Protein AF-A0A914X823-F1 (afdb_monomer_lite)

pLDDT: mean 70.5, std 11.14, range [30.42, 86.62]

Sequence (199 aa):
MTASCRLGFPALIAANRFYKVSAMPGQSTTLLQKLFAERAIIPLVIAWYCVAYLMQSPLIFTDSFGEDQAGFCGARKFTSVLLLASYEVSVIVVFAGGMALTGVYYFRLAKWLRQNQSISNQESVSYTRSLMIVMKVETLLPLIAEMPTAILTAGQMVLPVLPMWLTRVLVGPYWFASCVNPWLTIFMSSGGVEGEINY

Radius of gyration: 20.01 Å; chains: 1; bounding box: 46×26×59 Å

Foldseek 3Di:
DPLLLCLQVLLLVLLLVLLVVVPPPPDDRDPSSCCSPPPSVVVVVVSSVVSCCQQCVLVVQQPDWDQDPLRDIDRLDRPDPVSLVSNLVSSCCSNVVSLVSSVVSLVSSLVVLVVCVVPDDPVSVVLSVLVNVLSCCSNVLSCVLCVLVSVVSVVCVVPVDDDSVSVCVSNVSNVVSVVCVVVSVVVSVVVCNPVPVPD

Secondary structure (DSSP, 8-state):
--SGGGSHHHHHHHHHHHHHHHT-TTS---HHHHHHHH-THHHHHHHHHHHHHHHHTTTTTEEEEEE-TTS-EEEEEESSHHHHHHHHHHHHHHHHHHHHHHHHHHHHHHHHHHHHGGG--HHHHHHHHHHHHHHHHHHHHHHHHHHHHHHHHHHHHH-S---HHHHHHHHHHHHHHHHHHHHHHHHHHHTTTSTT---

Organism: NCBI:txid2011161

Structure (mmCIF, N/CA/C/O backbone):
data_AF-A0A914X823-F1
#
_entry.id   AF-A0A914X823-F1
#
loop_
_atom_site.group_PDB
_atom_site.id
_atom_site.type_symbol
_atom_site.label_atom_id
_atom_site.label_alt_id
_atom_site.label_comp_id
_atom_site.label_asym_id
_atom_site.label_entity_id
_atom_site.label_seq_id
_atom_site.pdbx_PDB_ins_code
_atom_site.Cartn_x
_atom_site.Cartn_y
_atom_site.Cartn_z
_atom_site.occupancy
_atom_site.B_iso_or_equiv
_atom_site.auth_seq_id
_atom_site.auth_comp_id
_atom_site.auth_asym_id
_atom_site.auth_atom_id
_atom_site.pdbx_PDB_model_num
ATOM 1 N N . MET A 1 1 ? 3.337 6.211 -13.058 1.00 36.16 1 MET A N 1
ATOM 2 C CA . MET A 1 1 ? 3.834 7.111 -11.987 1.00 36.16 1 MET A CA 1
ATOM 3 C C . MET A 1 1 ? 2.936 7.196 -10.741 1.00 36.16 1 MET A C 1
ATOM 5 O O . MET A 1 1 ? 3.433 7.650 -9.724 1.00 36.16 1 MET A O 1
ATOM 9 N N . THR A 1 2 ? 1.659 6.774 -10.750 1.00 42.06 2 THR A N 1
ATOM 10 C CA . THR A 1 2 ? 0.740 6.974 -9.599 1.00 42.06 2 THR A CA 1
ATOM 11 C C . THR A 1 2 ? 0.624 5.801 -8.613 1.00 42.06 2 THR A C 1
ATOM 13 O O . THR A 1 2 ? 0.062 6.001 -7.536 1.00 42.06 2 THR A O 1
ATOM 16 N N . ALA A 1 3 ? 1.146 4.613 -8.947 1.00 43.91 3 ALA A N 1
ATOM 17 C CA . ALA A 1 3 ? 0.906 3.382 -8.181 1.00 43.91 3 ALA A CA 1
ATOM 18 C C . ALA A 1 3 ? 1.558 3.370 -6.796 1.00 43.91 3 ALA A C 1
ATOM 20 O O . ALA A 1 3 ? 0.947 3.014 -5.794 1.00 43.91 3 ALA A O 1
ATOM 21 N N . SER A 1 4 ? 2.779 3.880 -6.695 1.00 48.69 4 SER A N 1
ATOM 22 C CA . SER A 1 4 ? 3.581 3.705 -5.492 1.00 48.69 4 SER A CA 1
ATOM 23 C C . SER A 1 4 ? 3.226 4.640 -4.330 1.00 48.69 4 SER A C 1
ATOM 25 O O . SER A 1 4 ? 3.451 4.285 -3.174 1.00 48.69 4 SER A O 1
ATOM 27 N N . CYS A 1 5 ? 2.591 5.789 -4.587 1.00 48.84 5 CYS A N 1
ATOM 28 C CA . CYS A 1 5 ? 2.154 6.700 -3.521 1.00 48.84 5 CYS A CA 1
ATOM 29 C C . CYS A 1 5 ? 0.986 6.146 -2.695 1.00 48.84 5 CYS A C 1
ATOM 31 O O . CYS A 1 5 ? 0.737 6.622 -1.592 1.00 48.84 5 CYS A O 1
ATOM 33 N N . ARG A 1 6 ? 0.260 5.147 -3.208 1.00 55.41 6 ARG A N 1
ATOM 34 C CA . ARG A 1 6 ? -0.979 4.634 -2.606 1.00 55.41 6 ARG A CA 1
ATOM 35 C C . ARG A 1 6 ? -0.756 3.537 -1.575 1.00 55.41 6 ARG A C 1
ATOM 37 O O . ARG A 1 6 ? -1.660 3.238 -0.807 1.00 55.41 6 ARG A O 1
ATOM 44 N N . LEU A 1 7 ? 0.455 2.999 -1.505 1.00 54.88 7 LEU A N 1
ATOM 45 C CA . LEU A 1 7 ? 0.799 1.821 -0.707 1.00 54.88 7 LEU A CA 1
ATOM 46 C C . LEU A 1 7 ? 1.117 2.147 0.761 1.00 54.88 7 LEU A C 1
ATOM 48 O O . LEU A 1 7 ? 0.948 1.300 1.635 1.00 54.88 7 LEU A O 1
ATOM 52 N N . GLY A 1 8 ? 1.502 3.393 1.059 1.00 57.38 8 GLY A N 1
ATOM 53 C CA . GLY A 1 8 ? 1.675 3.868 2.438 1.00 57.38 8 GLY A CA 1
ATOM 54 C C . GLY A 1 8 ? 0.354 4.169 3.161 1.00 57.38 8 GLY A C 1
ATOM 55 O O . GLY A 1 8 ? 0.296 4.130 4.391 1.00 57.38 8 GLY A O 1
ATOM 56 N N . PHE A 1 9 ? -0.724 4.439 2.417 1.00 68.81 9 PHE A N 1
ATOM 57 C CA . PHE A 1 9 ? -2.016 4.834 2.986 1.00 68.81 9 PHE A CA 1
ATOM 58 C C . PHE A 1 9 ? -2.732 3.700 3.744 1.00 68.81 9 PHE A C 1
ATOM 60 O O . PHE A 1 9 ? -3.173 3.963 4.864 1.00 68.81 9 PHE A O 1
ATOM 67 N N . PRO A 1 10 ? -2.811 2.450 3.239 1.00 73.81 10 PRO A N 1
ATOM 68 C CA . PRO A 1 10 ? -3.413 1.337 3.976 1.00 73.81 10 PRO A CA 1
ATOM 69 C C . PRO A 1 10 ? -2.757 1.097 5.339 1.00 73.81 10 PRO A C 1
ATOM 71 O O . PRO A 1 10 ? -3.458 0.925 6.334 1.00 73.81 10 PRO A O 1
ATOM 74 N N . ALA A 1 11 ? -1.423 1.176 5.413 1.00 76.25 11 ALA A N 1
ATOM 75 C CA . ALA A 1 11 ? -0.684 0.978 6.659 1.00 76.25 11 ALA A CA 1
ATOM 76 C C . ALA A 1 11 ? -1.021 2.053 7.701 1.00 76.25 11 ALA A C 1
ATOM 78 O O . ALA A 1 11 ? -1.199 1.745 8.880 1.00 76.25 11 ALA A O 1
ATOM 79 N N . LEU A 1 12 ? -1.157 3.309 7.268 1.00 75.56 12 LEU A N 1
ATOM 80 C CA . LEU A 1 12 ? -1.549 4.421 8.132 1.00 75.56 12 LEU A CA 1
ATOM 81 C C . LEU A 1 12 ? -3.012 4.350 8.564 1.00 75.56 12 LEU A C 1
ATOM 83 O O . LEU A 1 12 ? -3.310 4.615 9.727 1.00 75.56 12 LEU A O 1
ATOM 87 N N . ILE A 1 13 ? -3.920 3.969 7.663 1.00 76.50 13 ILE A N 1
ATOM 88 C CA . ILE A 1 13 ? -5.334 3.747 7.989 1.00 76.50 13 ILE A CA 1
ATOM 89 C C . ILE A 1 13 ? -5.448 2.620 9.022 1.00 76.50 13 ILE A C 1
ATOM 91 O O . ILE A 1 13 ? -6.145 2.770 10.027 1.00 76.50 13 ILE A O 1
ATOM 95 N N . ALA A 1 14 ? -4.712 1.524 8.826 1.00 77.50 14 ALA A N 1
ATOM 96 C CA . ALA A 1 14 ? -4.659 0.406 9.758 1.00 77.50 14 ALA A CA 1
ATOM 97 C C . ALA A 1 14 ? -4.096 0.806 11.125 1.00 77.50 14 ALA A C 1
ATOM 99 O O . ALA A 1 14 ? -4.681 0.454 12.152 1.00 77.50 14 ALA A O 1
ATOM 100 N N . ALA A 1 15 ? -3.009 1.582 11.145 1.00 78.88 15 ALA A N 1
ATOM 101 C CA . ALA A 1 15 ? -2.435 2.120 12.372 1.00 78.88 15 ALA A CA 1
ATOM 102 C C . ALA A 1 15 ? -3.428 3.036 13.102 1.00 78.88 15 ALA A C 1
ATOM 104 O O . ALA A 1 15 ? -3.668 2.853 14.292 1.00 78.88 15 ALA A O 1
ATOM 105 N N . ASN A 1 16 ? -4.061 3.971 12.388 1.00 79.75 16 ASN A N 1
ATOM 106 C CA . ASN A 1 16 ? -5.049 4.892 12.946 1.00 79.75 16 ASN A CA 1
ATOM 107 C C . ASN A 1 16 ? -6.231 4.140 13.579 1.00 79.75 16 ASN A C 1
ATOM 109 O O . ASN A 1 16 ? -6.595 4.402 14.723 1.00 79.75 16 ASN A O 1
ATOM 113 N N . ARG A 1 17 ? -6.788 3.145 12.876 1.00 76.69 17 ARG A N 1
ATOM 114 C CA . ARG A 1 17 ? -7.875 2.302 13.402 1.00 76.69 17 ARG A CA 1
ATOM 115 C C . ARG A 1 17 ? -7.449 1.519 14.635 1.00 76.69 17 ARG A C 1
ATOM 117 O O . ARG A 1 17 ? -8.180 1.504 15.621 1.00 76.69 17 ARG A O 1
ATOM 124 N N . PHE A 1 18 ? -6.265 0.907 14.606 1.00 80.00 18 PHE A N 1
ATOM 125 C CA . PHE A 1 18 ? -5.729 0.198 15.764 1.00 80.00 18 PHE A CA 1
ATOM 126 C C . PHE A 1 18 ? -5.589 1.128 16.973 1.00 80.00 18 PHE A C 1
ATOM 128 O O . PHE A 1 18 ? -6.078 0.803 18.053 1.00 80.00 18 PHE A O 1
ATOM 135 N N . TYR A 1 19 ? -4.975 2.298 16.791 1.00 78.25 19 TYR A N 1
ATOM 136 C CA . TYR A 1 19 ? -4.753 3.234 17.885 1.00 78.25 19 TYR A CA 1
ATOM 137 C C . TYR A 1 19 ? -6.055 3.813 18.439 1.00 78.25 19 TYR A C 1
ATOM 139 O O . TYR A 1 19 ? -6.193 3.833 19.657 1.00 78.25 19 TYR A O 1
ATOM 147 N N . LYS A 1 20 ? -7.033 4.162 17.591 1.00 73.94 20 LYS A N 1
ATOM 148 C CA . LYS A 1 20 ? -8.368 4.598 18.036 1.00 73.94 20 LYS A CA 1
ATOM 149 C C . LYS A 1 20 ? -9.086 3.532 18.863 1.00 73.94 20 LYS A C 1
ATOM 151 O O . LYS A 1 20 ? -9.571 3.831 19.945 1.00 73.94 20 LYS A O 1
ATOM 156 N N . VAL A 1 21 ? -9.108 2.285 18.390 1.00 73.19 21 VAL A N 1
ATOM 157 C CA . VAL A 1 21 ? -9.771 1.183 19.107 1.00 73.19 21 VAL A CA 1
ATOM 158 C C . VAL A 1 21 ? -9.034 0.841 20.407 1.00 73.19 21 VAL A C 1
ATOM 160 O O . VAL A 1 21 ? -9.660 0.609 21.432 1.00 73.19 21 VAL A O 1
ATOM 163 N N . SER A 1 22 ? -7.700 0.859 20.398 1.00 72.00 22 SER A N 1
ATOM 164 C CA . SER A 1 22 ? -6.892 0.560 21.588 1.00 72.00 22 SER A CA 1
ATOM 165 C C . SER A 1 22 ? -6.870 1.675 22.643 1.00 72.00 22 SER A C 1
ATOM 167 O O . SER A 1 22 ? -6.386 1.437 23.744 1.00 72.00 22 SER A O 1
ATOM 169 N N . ALA A 1 23 ? -7.350 2.879 22.316 1.00 65.94 23 ALA A N 1
ATOM 170 C CA . ALA A 1 23 ? -7.371 4.041 23.206 1.00 65.94 23 ALA A CA 1
ATOM 171 C C . ALA A 1 23 ? -8.718 4.229 23.935 1.00 65.94 23 ALA A C 1
ATOM 173 O O . ALA A 1 23 ? -8.983 5.316 24.444 1.00 65.94 23 ALA A O 1
ATOM 174 N N . MET A 1 24 ? -9.571 3.197 23.974 1.00 60.69 24 MET A N 1
ATOM 175 C CA . MET A 1 24 ? -10.862 3.240 24.671 1.00 60.69 24 MET A CA 1
ATOM 176 C C . MET A 1 24 ? -10.728 3.652 26.158 1.00 60.69 24 MET A C 1
ATOM 178 O O . MET A 1 24 ? -9.692 3.385 26.783 1.00 60.69 24 MET A O 1
ATOM 182 N N . PRO A 1 25 ? -11.763 4.298 26.736 1.00 50.34 25 PRO A N 1
ATOM 183 C CA . PRO A 1 25 ? -11.702 4.880 28.075 1.00 50.34 25 PRO A CA 1
ATOM 184 C C . PRO A 1 25 ? -11.321 3.847 29.146 1.00 50.34 25 PRO A C 1
ATOM 186 O O . PRO A 1 25 ? -11.889 2.759 29.198 1.00 50.34 25 PRO A O 1
ATOM 189 N N . GLY A 1 26 ? -10.370 4.197 30.019 1.00 55.59 26 GLY A N 1
ATOM 190 C CA . GLY A 1 26 ? -9.949 3.364 31.157 1.00 55.59 26 GLY A CA 1
ATOM 191 C C . GLY A 1 26 ? -8.553 2.738 31.048 1.00 55.59 26 GLY A C 1
ATOM 192 O O . GLY A 1 26 ? -8.081 2.160 32.025 1.00 55.59 26 GLY A O 1
ATOM 193 N N . GLN A 1 27 ? -7.856 2.880 29.914 1.00 59.72 27 GLN A N 1
ATOM 194 C CA . GLN A 1 27 ? -6.451 2.472 29.766 1.00 59.72 27 GLN A CA 1
ATOM 195 C C . GLN A 1 27 ? -5.510 3.680 29.679 1.00 59.72 27 GLN A C 1
ATOM 197 O O . GLN A 1 27 ? -5.862 4.734 29.148 1.00 59.72 27 GLN A O 1
ATOM 202 N N . SER A 1 28 ? -4.286 3.537 30.199 1.00 57.75 28 SER A N 1
ATOM 203 C CA . SER A 1 28 ? -3.253 4.564 30.072 1.00 57.75 28 SER A CA 1
ATOM 204 C C . SER A 1 28 ? -2.833 4.705 28.606 1.00 57.75 28 SER A C 1
ATOM 206 O O . SER A 1 28 ? -2.205 3.826 28.018 1.00 57.75 28 SER A O 1
ATOM 208 N N . THR A 1 29 ? -3.194 5.829 27.988 1.00 68.00 29 THR A N 1
ATOM 209 C CA . THR A 1 29 ? -2.862 6.090 26.585 1.00 68.00 29 THR A CA 1
ATOM 210 C C . THR A 1 29 ? -1.378 6.414 26.428 1.00 68.00 29 THR A C 1
ATOM 212 O O . THR A 1 29 ? -0.865 7.340 27.062 1.00 68.00 29 THR A O 1
ATOM 215 N N . THR A 1 30 ? -0.699 5.710 25.532 1.00 73.06 30 THR A N 1
ATOM 216 C CA . THR A 1 30 ? 0.665 6.029 25.094 1.00 73.06 30 THR A CA 1
ATOM 217 C C . THR A 1 30 ? 0.700 7.317 24.257 1.00 73.06 30 THR A C 1
ATOM 219 O O . THR A 1 30 ? -0.295 7.713 23.647 1.00 73.06 30 THR A O 1
ATOM 222 N N . LEU A 1 31 ? 1.865 7.971 24.174 1.00 66.75 31 LEU A N 1
ATOM 223 C CA . LEU A 1 31 ? 2.052 9.195 23.377 1.00 66.75 31 LEU A CA 1
ATOM 224 C C . LEU A 1 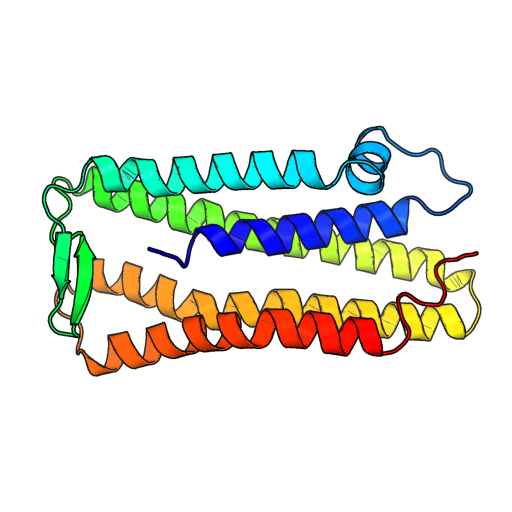31 ? 1.701 8.985 21.890 1.00 66.75 31 LEU A C 1
ATOM 226 O O . LEU A 1 31 ? 1.109 9.856 21.261 1.00 66.75 31 LEU A O 1
ATOM 230 N N . LEU A 1 32 ? 1.999 7.793 21.360 1.00 63.78 32 LEU A N 1
ATOM 231 C CA . LEU A 1 32 ? 1.623 7.354 20.013 1.00 63.78 32 LEU A CA 1
ATOM 232 C C . LEU A 1 32 ? 0.101 7.279 19.824 1.00 63.78 32 LEU A C 1
ATOM 234 O O . LEU A 1 32 ? -0.402 7.754 18.811 1.00 63.78 32 LEU A O 1
ATOM 238 N N . GLN A 1 33 ? -0.640 6.747 20.801 1.00 68.75 33 GLN A N 1
ATOM 239 C CA . GLN A 1 33 ? -2.106 6.701 20.743 1.00 68.75 33 GLN A CA 1
ATOM 240 C C . GLN A 1 33 ? -2.715 8.104 20.699 1.00 68.75 33 GLN A C 1
ATOM 242 O O . GLN A 1 33 ? -3.581 8.350 19.867 1.00 68.75 33 GLN A O 1
ATOM 247 N N . LYS A 1 34 ? -2.216 9.042 21.515 1.00 68.00 34 LYS A N 1
ATOM 248 C CA . LYS A 1 34 ? -2.664 10.446 21.472 1.00 68.00 34 LYS A CA 1
ATOM 249 C C . LYS A 1 34 ? -2.354 11.112 20.133 1.00 68.00 34 LYS A C 1
ATOM 251 O O . LYS A 1 34 ? -3.207 11.784 19.565 1.00 68.00 34 LYS A O 1
ATOM 256 N N . LEU A 1 35 ? -1.160 10.876 19.587 1.00 66.94 35 LEU A N 1
ATOM 257 C CA . LEU A 1 35 ? -0.752 11.407 18.283 1.00 66.94 35 LEU A CA 1
ATOM 258 C C . LEU A 1 35 ? -1.656 10.926 17.143 1.00 66.94 35 LEU A C 1
ATOM 260 O O . LEU A 1 35 ? -2.055 11.735 16.311 1.00 66.94 35 LEU A O 1
ATOM 264 N N . PHE A 1 36 ? -2.011 9.641 17.105 1.00 67.94 36 PHE A N 1
ATOM 265 C CA . PHE A 1 36 ? -2.921 9.116 16.083 1.00 67.94 36 PHE A CA 1
ATOM 266 C C . PHE A 1 36 ? -4.389 9.486 16.335 1.00 67.94 36 PHE A C 1
ATOM 268 O O . PHE A 1 36 ? -5.130 9.665 15.373 1.00 67.94 36 PHE A O 1
ATOM 275 N N . ALA A 1 37 ? -4.808 9.649 17.592 1.00 63.69 37 ALA A N 1
ATOM 276 C CA . ALA A 1 37 ? -6.170 10.059 17.928 1.00 63.69 37 ALA A CA 1
ATOM 277 C C . ALA A 1 37 ? -6.436 11.540 17.604 1.00 63.69 37 ALA A C 1
ATOM 279 O O . ALA A 1 37 ? -7.453 11.855 16.993 1.00 63.69 37 ALA A O 1
ATOM 280 N N . GLU A 1 38 ? -5.515 12.438 17.967 1.00 68.62 38 GLU A N 1
ATOM 281 C CA . GLU A 1 38 ? -5.713 13.893 17.865 1.00 68.62 38 GLU A CA 1
ATOM 282 C C . GLU A 1 38 ? -5.046 14.513 16.631 1.00 68.62 38 GLU A C 1
ATOM 284 O O . GLU A 1 38 ? -5.471 15.559 16.145 1.00 68.62 38 GLU A O 1
ATOM 289 N N . ARG A 1 39 ? -3.969 13.902 16.121 1.00 75.12 39 ARG A N 1
ATOM 290 C CA . ARG A 1 39 ? -3.098 14.499 15.095 1.00 75.12 39 ARG A CA 1
ATOM 291 C C . ARG A 1 39 ? -2.736 13.527 13.976 1.00 75.12 39 ARG A C 1
ATOM 293 O O . ARG A 1 39 ? -1.622 13.586 13.462 1.00 75.12 39 ARG A O 1
ATOM 300 N N . ALA A 1 40 ? -3.680 12.686 13.542 1.00 67.25 40 ALA A N 1
ATOM 301 C CA . ALA A 1 40 ? -3.488 11.716 12.452 1.00 67.25 40 ALA A CA 1
ATOM 302 C C . ALA A 1 40 ? -2.920 12.326 11.150 1.00 67.25 40 ALA A C 1
ATOM 304 O O . ALA A 1 40 ? -2.265 11.633 10.374 1.00 67.25 40 ALA A O 1
ATOM 305 N N . ILE A 1 41 ? -3.126 13.629 10.930 1.00 71.06 41 ILE A N 1
ATOM 306 C CA . ILE A 1 41 ? -2.605 14.379 9.779 1.00 71.06 41 ILE A CA 1
ATOM 307 C C . ILE A 1 41 ? -1.069 14.403 9.757 1.00 71.06 41 ILE A C 1
ATOM 309 O O . ILE A 1 41 ? -0.480 14.266 8.691 1.00 71.06 41 ILE A O 1
ATOM 313 N N . ILE A 1 42 ? -0.397 14.531 10.905 1.00 76.12 42 ILE A N 1
ATOM 314 C CA . ILE A 1 42 ? 1.071 14.646 10.964 1.00 76.12 42 ILE A CA 1
ATOM 315 C C . ILE A 1 42 ? 1.773 13.375 10.446 1.00 76.12 42 ILE A C 1
ATOM 317 O O . ILE A 1 42 ? 2.562 13.489 9.506 1.00 76.12 42 ILE A O 1
ATOM 321 N N . PRO A 1 43 ? 1.507 12.161 10.979 1.00 70.88 43 PRO A N 1
ATOM 322 C CA . PRO A 1 43 ? 2.121 10.943 10.456 1.00 70.88 43 PRO A CA 1
ATOM 323 C C . PRO A 1 43 ? 1.703 10.656 9.009 1.00 70.88 43 PRO A C 1
ATOM 325 O O . PRO A 1 43 ? 2.501 10.102 8.255 1.00 70.88 43 PRO A O 1
ATOM 328 N N . LEU A 1 44 ? 0.501 11.076 8.594 1.00 70.56 44 LEU A N 1
ATOM 329 C CA . LEU A 1 44 ? 0.052 10.966 7.206 1.00 70.56 44 LEU A CA 1
ATOM 330 C C . LEU A 1 44 ? 0.904 11.824 6.262 1.00 70.56 44 LEU A C 1
ATOM 332 O O . LEU A 1 44 ? 1.390 11.324 5.251 1.00 70.56 44 LEU A O 1
ATOM 336 N N . VAL A 1 45 ? 1.134 13.090 6.617 1.00 75.50 45 VAL A N 1
ATOM 337 C CA . VAL A 1 45 ? 1.977 14.012 5.846 1.00 75.50 45 VAL A CA 1
ATOM 338 C C . VAL A 1 45 ? 3.418 13.505 5.791 1.00 75.50 45 VAL A C 1
ATOM 340 O O . VAL A 1 45 ? 3.995 13.453 4.708 1.00 75.50 45 VAL A O 1
ATOM 343 N N . ILE A 1 46 ? 3.988 13.064 6.918 1.00 80.00 46 ILE A N 1
ATOM 344 C CA . ILE A 1 46 ? 5.358 12.523 6.960 1.00 80.00 46 ILE A CA 1
ATOM 345 C C . ILE A 1 46 ? 5.494 11.313 6.034 1.00 80.00 46 ILE A C 1
ATOM 347 O O . ILE A 1 46 ? 6.396 11.280 5.200 1.00 80.00 46 ILE A O 1
ATOM 351 N N . ALA A 1 47 ? 4.587 10.337 6.133 1.00 74.00 47 ALA A N 1
ATOM 352 C CA . ALA A 1 47 ? 4.634 9.159 5.273 1.00 74.00 47 ALA A CA 1
ATOM 353 C C . ALA A 1 47 ? 4.483 9.531 3.794 1.00 74.00 47 ALA A C 1
ATOM 355 O O . ALA A 1 47 ? 5.171 8.964 2.948 1.00 74.00 47 ALA A O 1
ATOM 356 N N . TRP A 1 48 ? 3.622 10.505 3.486 1.00 75.25 48 TRP A N 1
ATOM 357 C CA . TRP A 1 48 ? 3.452 10.997 2.125 1.00 75.25 48 TRP A CA 1
ATOM 358 C C . TRP A 1 48 ? 4.747 11.597 1.575 1.00 75.25 48 TRP A C 1
ATOM 360 O O . TRP A 1 48 ? 5.170 11.218 0.486 1.00 75.25 48 TRP A O 1
ATOM 370 N N . TYR A 1 49 ? 5.427 12.450 2.348 1.00 76.69 49 TYR A N 1
ATOM 371 C CA . TYR A 1 49 ? 6.729 13.006 1.969 1.00 76.69 49 TYR A CA 1
ATOM 372 C C . TYR A 1 49 ? 7.802 11.926 1.807 1.00 76.69 49 TYR A C 1
ATOM 374 O O . TYR A 1 49 ? 8.542 11.956 0.827 1.00 76.69 49 TYR A O 1
ATOM 382 N N . CYS A 1 50 ? 7.875 10.947 2.714 1.00 79.25 50 CYS A N 1
ATOM 383 C CA . CYS A 1 50 ? 8.834 9.846 2.610 1.00 79.25 50 CYS A CA 1
ATOM 384 C C . CYS A 1 50 ? 8.613 9.015 1.340 1.00 79.25 50 CYS A C 1
ATOM 386 O O . CYS A 1 50 ? 9.568 8.726 0.622 1.00 79.25 50 CYS A O 1
ATOM 388 N N . VAL A 1 51 ? 7.362 8.659 1.035 1.00 74.44 51 VAL A N 1
ATOM 389 C CA . VAL A 1 51 ? 7.031 7.885 -0.168 1.00 74.44 51 VAL A CA 1
ATOM 390 C C . VAL A 1 51 ? 7.272 8.712 -1.429 1.00 74.44 51 VAL A C 1
ATOM 392 O O . VAL A 1 51 ? 7.876 8.207 -2.372 1.00 74.44 51 VAL A O 1
ATOM 395 N N . ALA A 1 52 ? 6.869 9.985 -1.445 1.00 70.94 52 ALA A N 1
ATOM 396 C CA . ALA A 1 52 ? 7.118 10.881 -2.570 1.00 70.94 52 ALA A CA 1
ATOM 397 C C . ALA A 1 52 ? 8.621 11.022 -2.850 1.00 70.94 52 ALA A C 1
ATOM 399 O O . ALA A 1 52 ? 9.036 10.894 -3.998 1.00 70.94 52 ALA A O 1
ATOM 400 N N . TYR A 1 53 ? 9.440 11.201 -1.811 1.00 76.00 53 TYR A N 1
ATOM 401 C CA . TYR A 1 53 ? 10.889 11.332 -1.947 1.00 76.00 53 TYR A CA 1
ATOM 402 C C . TYR A 1 53 ? 11.543 10.042 -2.459 1.00 76.00 53 TYR A C 1
ATOM 404 O O . TYR A 1 53 ? 12.303 10.075 -3.429 1.00 76.00 53 TYR A O 1
ATOM 412 N N . LEU A 1 54 ? 11.197 8.891 -1.869 1.00 71.75 54 LEU A N 1
ATOM 413 C CA . LEU A 1 54 ? 11.707 7.586 -2.303 1.00 71.75 54 LEU A CA 1
ATOM 414 C C . LEU A 1 54 ? 11.330 7.283 -3.757 1.00 71.75 54 LEU A C 1
ATOM 416 O O . LEU A 1 54 ? 12.160 6.775 -4.502 1.00 71.75 54 LEU A O 1
ATOM 420 N N . MET A 1 55 ? 10.116 7.644 -4.179 1.00 69.56 55 MET A N 1
ATOM 421 C CA . MET A 1 55 ? 9.629 7.375 -5.535 1.00 69.56 55 MET A CA 1
ATOM 422 C C . MET A 1 55 ? 10.115 8.372 -6.583 1.00 69.56 55 MET A C 1
ATOM 424 O O . MET A 1 55 ? 10.268 7.993 -7.741 1.00 69.56 55 MET A O 1
ATOM 428 N N . GLN A 1 56 ? 10.352 9.631 -6.211 1.00 70.44 56 GLN A N 1
ATOM 429 C CA . GLN A 1 56 ? 10.871 10.647 -7.129 1.00 70.44 56 GLN A CA 1
ATOM 430 C C . GLN A 1 56 ? 12.380 10.534 -7.330 1.00 70.44 56 GLN A C 1
ATOM 432 O O . GLN A 1 56 ? 12.853 10.816 -8.429 1.00 70.44 56 GLN A O 1
ATOM 437 N N . SER A 1 57 ? 13.132 10.091 -6.316 1.00 68.75 57 SER A N 1
ATOM 438 C CA . SER A 1 57 ? 14.596 10.025 -6.389 1.00 68.75 57 SER A CA 1
ATOM 439 C C . SER A 1 57 ? 15.144 9.284 -7.623 1.00 68.75 57 SER A C 1
ATOM 441 O O . SER A 1 57 ? 16.044 9.828 -8.257 1.00 68.75 57 SER A O 1
ATOM 443 N N . PRO A 1 58 ? 14.589 8.140 -8.075 1.00 63.38 58 PRO A N 1
ATOM 444 C CA . PRO A 1 58 ? 15.127 7.405 -9.221 1.00 63.38 58 PRO A CA 1
ATOM 445 C C . PRO A 1 58 ? 14.686 8.016 -10.560 1.00 63.38 58 PRO A C 1
ATOM 447 O O . PRO A 1 58 ? 15.339 7.814 -11.579 1.00 63.38 58 PRO A O 1
ATOM 450 N N . LEU A 1 59 ? 13.596 8.793 -10.552 1.00 65.31 59 LEU A N 1
ATOM 451 C CA . LEU A 1 59 ? 13.024 9.465 -11.724 1.00 65.31 59 LEU A CA 1
ATOM 452 C C . LEU A 1 59 ? 13.784 10.747 -12.083 1.00 65.31 59 LEU A C 1
ATOM 454 O O . LEU A 1 59 ? 13.770 11.165 -13.233 1.00 65.31 59 LEU A O 1
ATOM 458 N N . ILE A 1 60 ? 14.492 11.354 -11.127 1.00 65.94 60 ILE A N 1
ATOM 459 C CA . ILE A 1 60 ? 15.385 12.493 -11.401 1.00 65.94 60 ILE A CA 1
ATOM 460 C C . ILE A 1 60 ? 16.553 12.069 -12.310 1.00 65.94 60 ILE A C 1
ATOM 462 O O . ILE A 1 60 ? 17.091 12.889 -13.047 1.00 65.94 60 ILE A O 1
ATOM 466 N N . PHE A 1 61 ? 16.913 10.783 -12.305 1.00 63.84 61 PHE A N 1
ATOM 467 C CA . PHE A 1 61 ? 18.033 10.242 -13.076 1.00 63.84 61 PHE A CA 1
ATOM 468 C C . PHE A 1 61 ? 17.614 9.523 -14.368 1.00 63.84 61 PHE A C 1
ATOM 470 O O . PHE A 1 61 ? 18.422 8.812 -14.969 1.00 63.84 61 PHE A O 1
ATOM 477 N N . THR A 1 62 ? 16.356 9.662 -14.799 1.00 64.12 62 THR A N 1
ATOM 478 C CA . THR A 1 62 ? 15.914 9.129 -16.094 1.00 64.12 62 THR A CA 1
ATOM 479 C C . THR A 1 62 ? 16.200 10.139 -17.201 1.00 64.12 62 THR A C 1
ATOM 481 O O . THR A 1 62 ? 15.632 11.227 -17.196 1.00 64.12 62 THR A O 1
ATOM 484 N N . ASP A 1 63 ? 17.032 9.759 -18.174 1.00 58.81 63 ASP A N 1
ATOM 485 C CA . ASP A 1 63 ? 17.466 10.637 -19.277 1.00 58.81 63 ASP A CA 1
ATOM 486 C C . ASP A 1 63 ? 16.342 11.027 -20.243 1.00 58.81 63 ASP A C 1
ATOM 488 O O . ASP A 1 63 ? 16.461 11.997 -20.988 1.00 58.81 63 ASP A O 1
ATOM 492 N N . SER A 1 64 ? 15.254 10.255 -20.291 1.00 65.94 64 SER A N 1
ATOM 493 C CA . SER A 1 64 ? 14.128 10.567 -21.169 1.00 65.94 64 SER A CA 1
ATOM 494 C C . SER A 1 64 ? 12.823 9.921 -20.720 1.00 65.94 64 SER A C 1
ATOM 496 O O . SER A 1 64 ? 12.759 8.735 -20.376 1.00 65.94 64 SER A O 1
ATOM 498 N N . PHE A 1 65 ? 11.759 10.715 -20.806 1.00 70.38 65 PHE A N 1
ATOM 499 C CA . PHE A 1 65 ? 10.384 10.238 -20.802 1.00 70.38 65 PHE A CA 1
ATOM 500 C C . PHE A 1 65 ? 9.901 10.069 -22.237 1.00 70.38 65 PHE A C 1
ATOM 502 O O . PHE A 1 65 ? 10.292 10.811 -23.139 1.00 70.38 65 PHE A O 1
ATOM 509 N N . GLY A 1 66 ? 9.019 9.108 -22.455 1.00 65.25 66 GLY A N 1
ATOM 510 C CA . GLY A 1 66 ? 8.241 9.069 -23.678 1.00 65.25 66 GLY A CA 1
ATOM 511 C C . GLY A 1 66 ? 7.205 7.966 -23.660 1.00 65.25 66 GLY A C 1
ATOM 512 O O . GLY A 1 66 ? 7.155 7.154 -22.738 1.00 65.25 66 GLY A O 1
ATOM 513 N N . GLU A 1 67 ? 6.364 7.960 -24.685 1.00 70.62 67 GLU A N 1
ATOM 514 C CA . GLU A 1 67 ? 5.339 6.935 -24.834 1.00 70.62 67 GLU A CA 1
ATOM 515 C C . GLU A 1 67 ? 5.968 5.593 -25.209 1.00 70.62 67 GLU A C 1
ATOM 517 O O . GLU A 1 67 ? 6.872 5.535 -26.059 1.00 70.62 67 GLU A O 1
ATOM 522 N N . ASP A 1 68 ? 5.506 4.543 -24.529 1.00 65.44 68 ASP A N 1
ATOM 523 C CA . ASP A 1 68 ? 5.695 3.150 -24.911 1.00 65.44 68 ASP A CA 1
ATOM 524 C C . ASP A 1 68 ? 4.770 2.780 -26.087 1.00 65.44 68 ASP A C 1
ATOM 526 O O . ASP A 1 68 ? 3.918 3.560 -26.515 1.00 65.44 68 ASP A O 1
ATOM 530 N N . GLN A 1 69 ? 4.920 1.567 -26.628 1.00 66.00 69 GLN A N 1
ATOM 531 C CA . GLN A 1 69 ? 4.081 1.110 -27.744 1.00 66.00 69 GLN A CA 1
ATOM 532 C C . GLN A 1 69 ? 2.589 1.038 -27.385 1.00 66.00 69 GLN A C 1
ATOM 534 O O . GLN A 1 69 ? 1.747 1.113 -28.274 1.00 66.00 69 GLN A O 1
ATOM 539 N N . ALA A 1 70 ? 2.254 0.900 -26.101 1.00 64.50 70 ALA A N 1
ATOM 540 C CA . ALA A 1 70 ? 0.880 0.828 -25.625 1.00 64.50 70 ALA A CA 1
ATOM 541 C C . ALA A 1 70 ? 0.227 2.213 -25.439 1.00 64.50 70 ALA A C 1
ATOM 543 O O . ALA A 1 70 ? -0.981 2.256 -25.169 1.00 64.50 70 ALA A O 1
ATOM 544 N N . GLY A 1 71 ? 0.981 3.304 -25.636 1.00 67.94 71 GLY A N 1
ATOM 545 C CA . GLY A 1 71 ? 0.543 4.689 -25.456 1.00 67.94 71 GLY A CA 1
ATOM 546 C C . GLY 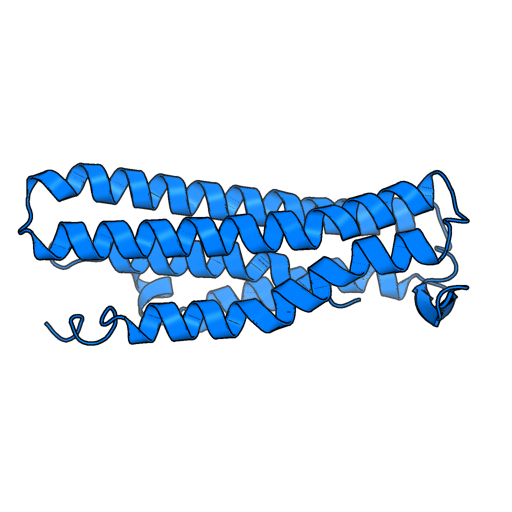A 1 71 ? 0.679 5.195 -24.017 1.00 67.94 71 GLY A C 1
ATOM 547 O O . GLY A 1 71 ? 0.088 6.212 -23.666 1.00 67.94 71 GLY A O 1
ATOM 548 N N . PHE A 1 72 ? 1.415 4.490 -23.153 1.00 66.62 72 PHE A N 1
ATOM 549 C CA . PHE A 1 72 ? 1.699 4.935 -21.792 1.00 66.62 72 PHE A CA 1
ATOM 550 C C . PHE A 1 72 ? 3.001 5.730 -21.752 1.00 66.62 72 PHE A C 1
ATOM 552 O O . PHE A 1 72 ? 4.050 5.266 -22.192 1.00 66.62 72 PHE A O 1
ATOM 559 N N . CYS A 1 73 ? 2.952 6.927 -21.169 1.00 68.94 73 CYS A N 1
ATOM 560 C CA . CYS A 1 73 ? 4.151 7.715 -20.916 1.00 68.94 73 CYS A CA 1
ATOM 561 C C . CYS A 1 73 ? 4.915 7.154 -19.706 1.00 68.94 73 CYS A C 1
ATOM 563 O O . CYS A 1 73 ? 4.365 7.032 -18.606 1.00 68.94 73 CYS A O 1
ATOM 565 N N . GLY A 1 74 ? 6.189 6.822 -19.908 1.00 66.88 74 GLY A N 1
ATOM 566 C CA . GLY A 1 74 ? 7.069 6.271 -18.882 1.00 66.88 74 GLY A CA 1
ATOM 567 C C . GLY A 1 74 ? 8.537 6.611 -19.125 1.00 66.88 74 GLY A C 1
ATOM 568 O O . GLY A 1 74 ? 8.892 7.251 -20.118 1.00 66.88 74 GLY A O 1
ATOM 569 N N . ALA A 1 75 ? 9.402 6.199 -18.198 1.00 64.19 75 ALA A N 1
ATOM 570 C CA . ALA A 1 75 ? 10.845 6.304 -18.383 1.00 64.19 75 ALA A CA 1
ATOM 571 C C . ALA A 1 75 ? 11.271 5.366 -19.523 1.00 64.19 75 ALA A C 1
ATOM 573 O O . ALA A 1 75 ? 11.070 4.156 -19.434 1.00 64.19 75 ALA A O 1
ATOM 574 N N . ARG A 1 76 ? 11.836 5.913 -20.608 1.00 59.16 76 ARG A N 1
ATOM 575 C CA . ARG A 1 76 ? 12.195 5.121 -21.801 1.00 59.16 76 ARG A CA 1
ATOM 576 C C . ARG A 1 76 ? 13.436 4.268 -21.584 1.00 59.16 76 ARG A C 1
ATOM 578 O O . ARG A 1 76 ? 13.515 3.160 -22.106 1.00 59.16 76 ARG A O 1
ATOM 585 N N . LYS A 1 77 ? 14.411 4.804 -20.852 1.00 58.44 77 LYS A N 1
ATOM 586 C CA . LYS A 1 77 ? 15.650 4.123 -20.474 1.00 58.44 77 LYS A CA 1
ATOM 587 C C . LYS A 1 77 ? 16.147 4.686 -19.151 1.00 58.44 77 LYS A C 1
ATOM 589 O O . LYS A 1 77 ? 16.291 5.899 -19.008 1.00 58.44 77 LYS A O 1
ATOM 594 N N . PHE A 1 78 ? 16.444 3.798 -18.209 1.00 60.66 78 PHE A N 1
ATOM 595 C CA . PHE A 1 78 ? 17.316 4.147 -17.095 1.00 60.66 78 PHE A CA 1
ATOM 596 C C . PHE A 1 78 ? 18.749 4.198 -17.619 1.00 60.66 78 PHE A C 1
ATOM 598 O O . PHE A 1 78 ? 19.177 3.323 -18.371 1.00 60.66 78 PHE A O 1
ATOM 605 N N . THR A 1 79 ? 19.482 5.235 -17.232 1.00 59.00 79 THR A N 1
ATOM 606 C CA . THR A 1 79 ? 20.867 5.470 -17.669 1.00 59.00 79 THR A CA 1
ATOM 607 C C . THR A 1 79 ? 21.838 4.425 -17.147 1.00 59.00 79 THR A C 1
ATOM 609 O O . THR A 1 79 ? 22.901 4.209 -17.723 1.00 59.00 79 THR A O 1
ATOM 612 N N . SER A 1 80 ? 21.459 3.734 -16.072 1.00 71.00 80 SER A N 1
ATOM 613 C CA . SER A 1 80 ? 22.217 2.628 -15.509 1.00 71.00 80 SER A CA 1
ATOM 614 C C . SER A 1 80 ? 21.299 1.540 -1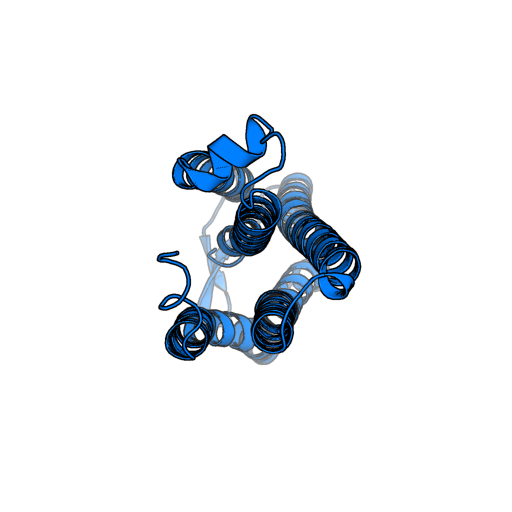4.953 1.00 71.00 80 SER A C 1
ATOM 616 O O . SER A 1 80 ? 20.213 1.811 -14.437 1.00 71.00 80 SER A O 1
ATOM 618 N N . VAL A 1 81 ? 21.783 0.294 -14.996 1.00 71.12 81 VAL A N 1
ATOM 619 C CA . VAL A 1 81 ? 21.159 -0.862 -14.322 1.00 71.12 81 VAL A CA 1
ATOM 620 C C . VAL A 1 81 ? 21.020 -0.604 -12.817 1.00 71.12 81 VAL A C 1
ATOM 622 O O . VAL A 1 81 ? 20.051 -1.035 -12.201 1.00 71.12 81 VAL A O 1
ATOM 625 N N . LEU A 1 82 ? 21.953 0.156 -12.234 1.00 72.00 82 LEU A N 1
ATOM 626 C CA . LEU A 1 82 ? 21.933 0.537 -10.823 1.00 72.00 82 LEU A CA 1
ATOM 627 C C . LEU A 1 82 ? 20.724 1.421 -10.474 1.00 72.00 82 LEU A C 1
ATOM 629 O O . LEU A 1 82 ? 20.127 1.241 -9.417 1.00 72.00 82 LEU A O 1
ATOM 633 N N . LEU A 1 83 ? 20.338 2.341 -11.363 1.00 70.25 83 LEU A N 1
ATOM 634 C CA . LEU A 1 83 ? 19.171 3.211 -11.173 1.00 70.25 83 LEU A CA 1
ATOM 635 C C . LEU A 1 83 ? 17.845 2.471 -11.353 1.00 70.25 83 LEU A C 1
ATOM 637 O O . LEU A 1 83 ? 16.890 2.728 -10.626 1.00 70.25 83 LEU A O 1
ATOM 641 N N . LEU A 1 84 ? 17.794 1.524 -12.290 1.00 71.12 84 LEU A N 1
ATOM 642 C CA . LEU A 1 84 ? 16.645 0.632 -12.429 1.00 71.12 84 LEU A CA 1
ATOM 643 C C . LEU A 1 84 ? 16.480 -0.237 -11.170 1.00 71.12 84 LEU A C 1
ATOM 645 O O . LEU A 1 84 ? 15.385 -0.343 -10.623 1.00 71.12 84 LEU A O 1
ATOM 649 N N . ALA A 1 85 ? 17.581 -0.803 -10.666 1.00 73.94 85 ALA A N 1
ATOM 650 C CA . ALA A 1 85 ? 17.573 -1.595 -9.442 1.00 73.94 85 ALA A CA 1
ATOM 651 C C . ALA A 1 85 ? 17.156 -0.764 -8.217 1.00 73.94 85 ALA A C 1
ATOM 653 O O . ALA A 1 85 ? 16.363 -1.234 -7.404 1.00 73.94 85 ALA A O 1
ATOM 654 N N . SER A 1 86 ? 17.636 0.478 -8.082 1.00 75.81 86 SER A N 1
ATOM 655 C CA . SER A 1 86 ? 17.265 1.344 -6.956 1.00 75.81 86 SER A CA 1
ATOM 656 C C . SER A 1 86 ? 15.797 1.780 -7.002 1.00 75.81 86 SER A C 1
ATOM 658 O O . SER A 1 86 ? 15.142 1.819 -5.954 1.00 75.81 86 SER A O 1
ATOM 660 N N . TYR A 1 87 ? 15.253 2.042 -8.196 1.00 74.50 87 TYR A N 1
ATOM 661 C CA . TYR A 1 87 ? 13.826 2.312 -8.386 1.00 74.50 87 TYR A CA 1
ATOM 662 C C . TYR A 1 87 ? 12.971 1.159 -7.864 1.00 74.50 87 TYR A C 1
ATOM 664 O O . TYR A 1 87 ? 12.017 1.369 -7.120 1.00 74.50 87 TYR A O 1
ATOM 672 N N . GLU A 1 88 ? 13.360 -0.070 -8.165 1.00 73.25 88 GLU A N 1
ATOM 673 C CA . GLU A 1 88 ? 12.522 -1.238 -7.891 1.00 73.25 88 GLU A CA 1
ATOM 674 C C . GLU A 1 88 ? 12.692 -1.764 -6.481 1.00 73.25 88 GLU A C 1
ATOM 676 O O . GLU A 1 88 ? 11.711 -2.146 -5.851 1.00 73.25 88 GLU A O 1
ATOM 681 N N . VAL A 1 89 ? 13.890 -1.638 -5.906 1.00 78.88 89 VAL A N 1
ATOM 682 C CA . VAL A 1 89 ? 14.057 -1.757 -4.455 1.00 78.88 89 VAL A CA 1
ATOM 683 C C . VAL A 1 89 ? 13.143 -0.761 -3.739 1.00 78.88 89 VAL A C 1
ATOM 685 O O . VAL A 1 89 ? 12.486 -1.138 -2.774 1.00 78.88 89 VAL A O 1
ATOM 688 N N . SER A 1 90 ? 13.020 0.477 -4.228 1.00 75.38 90 SER A N 1
ATOM 689 C CA . SER A 1 90 ? 12.112 1.465 -3.629 1.00 75.38 90 SER A CA 1
ATOM 690 C C . SER A 1 90 ? 10.644 1.044 -3.758 1.00 75.38 90 SER A C 1
ATOM 692 O O . SER A 1 90 ? 9.903 1.115 -2.775 1.00 75.38 90 SER A O 1
ATOM 694 N N . VAL A 1 91 ? 10.224 0.545 -4.928 1.00 74.50 91 VAL A N 1
ATOM 695 C CA . VAL A 1 91 ? 8.872 -0.005 -5.160 1.00 74.50 91 VAL A CA 1
ATOM 696 C C . VAL A 1 91 ? 8.587 -1.186 -4.234 1.00 74.50 91 VAL A C 1
ATOM 698 O O . VAL A 1 91 ? 7.567 -1.177 -3.548 1.00 74.50 91 VAL A O 1
ATOM 701 N N . ILE A 1 92 ? 9.496 -2.158 -4.142 1.00 76.38 92 ILE A N 1
ATOM 702 C CA . ILE A 1 92 ? 9.359 -3.342 -3.286 1.00 76.38 92 ILE A CA 1
ATOM 703 C C . ILE A 1 92 ? 9.313 -2.945 -1.813 1.00 76.38 92 ILE A C 1
ATOM 705 O O . ILE A 1 92 ? 8.441 -3.417 -1.088 1.00 76.38 92 ILE A O 1
ATOM 709 N N . VAL A 1 93 ? 10.212 -2.072 -1.352 1.00 79.62 93 VAL A N 1
ATOM 710 C CA . VAL A 1 93 ? 10.251 -1.626 0.048 1.00 79.62 93 VAL A CA 1
ATOM 711 C C . VAL A 1 93 ? 8.947 -0.930 0.424 1.00 79.62 93 VAL A C 1
ATOM 713 O O . VAL A 1 93 ? 8.378 -1.224 1.474 1.00 79.62 93 VAL A O 1
ATOM 716 N N . VAL A 1 94 ? 8.433 -0.053 -0.439 1.00 76.38 94 VAL A N 1
ATOM 717 C CA . VAL A 1 94 ? 7.174 0.652 -0.178 1.00 76.38 94 VAL A CA 1
ATOM 718 C C . VAL A 1 94 ? 5.970 -0.292 -0.264 1.00 76.38 94 VAL A C 1
ATOM 720 O O . VAL A 1 94 ? 5.104 -0.240 0.609 1.00 76.38 94 VAL A O 1
ATOM 723 N N . PHE A 1 95 ? 5.926 -1.195 -1.248 1.00 76.19 95 PHE A N 1
ATOM 724 C CA . PHE A 1 95 ? 4.845 -2.170 -1.414 1.00 76.19 95 PHE A CA 1
ATOM 725 C C . PHE A 1 95 ? 4.837 -3.229 -0.312 1.00 76.19 95 PHE A C 1
ATOM 727 O O . PHE A 1 95 ? 3.893 -3.311 0.474 1.00 76.19 95 PHE A O 1
ATOM 734 N N . ALA A 1 96 ? 5.895 -4.033 -0.227 1.00 78.81 96 ALA A N 1
ATOM 735 C CA . ALA A 1 96 ? 5.990 -5.131 0.723 1.00 78.81 96 ALA A CA 1
ATOM 736 C C . ALA A 1 96 ? 6.028 -4.608 2.162 1.00 78.81 96 ALA A C 1
ATOM 738 O O . ALA A 1 96 ? 5.356 -5.165 3.028 1.00 78.81 96 ALA A O 1
ATOM 739 N N . GLY A 1 97 ? 6.744 -3.506 2.411 1.00 80.62 97 GLY A N 1
ATOM 740 C CA . GLY A 1 97 ? 6.776 -2.856 3.720 1.00 80.62 97 GLY A CA 1
ATOM 741 C C . GLY A 1 97 ? 5.409 -2.310 4.131 1.00 80.62 97 GLY A C 1
ATOM 742 O O . GLY A 1 97 ? 4.952 -2.585 5.241 1.00 80.62 97 GLY A O 1
ATOM 743 N N . GLY A 1 98 ? 4.713 -1.604 3.232 1.00 79.69 98 GLY A N 1
ATOM 744 C CA . GLY A 1 98 ? 3.358 -1.103 3.476 1.00 79.69 98 GLY A CA 1
ATOM 745 C C . GLY A 1 98 ? 2.361 -2.228 3.760 1.00 79.69 98 GLY A C 1
ATOM 746 O O . GLY A 1 98 ? 1.636 -2.186 4.758 1.00 79.69 98 GLY A O 1
ATOM 747 N N . MET A 1 99 ? 2.366 -3.286 2.946 1.00 80.00 99 MET A N 1
ATOM 748 C CA . MET A 1 99 ? 1.482 -4.442 3.126 1.00 80.00 99 MET A CA 1
ATOM 749 C C . MET A 1 99 ? 1.789 -5.222 4.407 1.00 80.00 99 MET A C 1
ATOM 751 O O . MET A 1 99 ? 0.864 -5.582 5.139 1.00 80.00 99 MET A O 1
ATOM 755 N N . ALA A 1 100 ? 3.068 -5.430 4.730 1.00 83.50 100 ALA A N 1
ATOM 756 C CA . ALA A 1 100 ? 3.479 -6.086 5.967 1.00 83.50 100 ALA A CA 1
ATOM 757 C C . ALA A 1 100 ? 3.022 -5.291 7.196 1.00 83.50 100 ALA A C 1
ATOM 759 O O . ALA A 1 100 ? 2.418 -5.860 8.106 1.00 83.50 100 ALA A O 1
ATOM 760 N N . LEU A 1 101 ? 3.236 -3.971 7.208 1.00 83.00 101 LEU A N 1
ATOM 761 C CA . LEU A 1 101 ? 2.770 -3.101 8.290 1.00 83.00 101 LEU A CA 1
ATOM 762 C C . LEU A 1 101 ? 1.247 -3.137 8.428 1.00 83.00 101 LEU A C 1
ATOM 764 O O . LEU A 1 101 ? 0.740 -3.289 9.540 1.00 83.00 101 LEU A O 1
ATOM 768 N N . THR A 1 102 ? 0.519 -3.062 7.313 1.00 83.44 102 THR A N 1
ATOM 769 C CA . THR A 1 102 ? -0.948 -3.160 7.302 1.00 83.44 102 THR A CA 1
ATOM 770 C C . THR A 1 102 ? -1.408 -4.480 7.927 1.00 83.44 102 THR A C 1
ATOM 772 O O . THR A 1 102 ? -2.240 -4.484 8.836 1.00 83.44 102 THR A O 1
ATOM 775 N N . GLY A 1 103 ? -0.799 -5.599 7.520 1.00 82.19 103 GLY A N 1
ATOM 776 C CA . GLY A 1 103 ? -1.066 -6.921 8.086 1.00 82.19 103 GLY A CA 1
ATOM 777 C C . GLY A 1 103 ? -0.769 -7.004 9.585 1.00 82.19 103 GLY A C 1
ATOM 778 O O . GLY A 1 103 ? -1.581 -7.538 10.339 1.00 82.19 103 GLY A O 1
ATOM 779 N N . VAL A 1 104 ? 0.344 -6.424 10.048 1.00 86.62 104 VAL A N 1
ATOM 780 C CA . VAL A 1 104 ? 0.711 -6.386 11.474 1.00 86.62 104 VAL A CA 1
ATOM 781 C C . VAL A 1 104 ? -0.309 -5.597 12.294 1.00 86.62 104 VAL A C 1
ATOM 783 O O . VAL A 1 104 ? -0.761 -6.091 13.329 1.00 86.62 104 VAL A O 1
ATOM 786 N N . TYR A 1 105 ? -0.697 -4.396 11.858 1.00 84.62 105 TYR A N 1
ATOM 787 C CA . TYR A 1 105 ? -1.684 -3.586 12.579 1.00 84.62 105 TYR A CA 1
ATOM 788 C C . TYR A 1 105 ? -3.051 -4.265 12.622 1.00 84.62 105 TYR A C 1
ATOM 790 O O . TYR A 1 105 ? -3.687 -4.296 13.674 1.00 84.62 105 TYR A O 1
ATOM 798 N N . TYR A 1 106 ? -3.477 -4.882 11.523 1.00 83.69 106 TYR A N 1
ATOM 799 C CA . TYR A 1 106 ? -4.730 -5.626 11.481 1.00 83.69 106 TYR A CA 1
ATOM 800 C C . TYR A 1 106 ? -4.708 -6.898 12.319 1.00 83.69 106 TYR A C 1
ATOM 802 O O . TYR A 1 106 ? -5.684 -7.185 13.011 1.00 83.69 106 TYR A O 1
ATOM 810 N N . PHE A 1 107 ? -3.592 -7.626 12.334 1.00 85.81 107 PHE A N 1
ATOM 811 C CA . PHE A 1 107 ? -3.410 -8.764 13.227 1.00 85.81 107 PHE A CA 1
ATOM 812 C C . PHE A 1 107 ? -3.482 -8.336 14.697 1.00 85.81 107 PHE A C 1
ATOM 814 O O . PHE A 1 107 ? -4.183 -8.962 15.493 1.00 85.81 107 PHE A O 1
ATOM 821 N N . ARG A 1 108 ? -2.805 -7.237 15.060 1.00 85.44 108 ARG A N 1
ATOM 822 C CA . ARG A 1 108 ? -2.861 -6.672 16.416 1.00 85.44 108 ARG A CA 1
ATOM 823 C C . ARG A 1 108 ? -4.271 -6.229 16.790 1.00 85.44 108 ARG A C 1
ATOM 825 O O . ARG A 1 108 ? -4.712 -6.538 17.892 1.00 85.44 108 ARG A O 1
ATOM 832 N N . LEU A 1 109 ? -4.984 -5.573 15.877 1.00 83.12 109 LEU A N 1
ATOM 833 C CA . LEU A 1 109 ? -6.366 -5.150 16.085 1.00 83.12 109 LEU A CA 1
ATOM 834 C C . LEU A 1 109 ? -7.298 -6.355 16.275 1.00 83.12 109 LEU A C 1
ATOM 836 O O . LEU A 1 109 ? -8.044 -6.397 17.247 1.00 83.12 109 LEU A O 1
ATOM 840 N N . ALA A 1 110 ? -7.196 -7.383 15.431 1.00 83.00 110 ALA A N 1
ATOM 841 C CA . ALA A 1 110 ? -7.979 -8.610 15.574 1.00 83.00 110 ALA A CA 1
ATOM 842 C C . ALA A 1 110 ? -7.683 -9.344 16.893 1.00 83.00 110 ALA A C 1
ATOM 844 O O . ALA A 1 110 ? -8.603 -9.833 17.550 1.00 83.00 110 ALA A O 1
ATOM 845 N N . LYS A 1 111 ? -6.409 -9.407 17.309 1.00 85.56 111 LYS A N 1
ATOM 846 C CA . LYS A 1 111 ? -6.012 -9.986 18.600 1.00 85.56 111 LYS A CA 1
ATOM 847 C C . LYS A 1 111 ? -6.617 -9.206 19.768 1.00 85.56 111 LYS A C 1
ATOM 849 O O . LYS A 1 111 ? -7.172 -9.825 20.670 1.00 85.56 111 LYS A O 1
ATOM 854 N N . TRP A 1 112 ? -6.536 -7.877 19.729 1.00 83.12 112 TRP A N 1
ATOM 855 C CA . TRP A 1 112 ? -7.095 -6.998 20.757 1.00 83.12 112 TRP A CA 1
ATOM 856 C C . TRP A 1 112 ? -8.618 -7.161 20.863 1.00 83.12 112 TRP A C 1
ATOM 858 O O . TRP A 1 112 ? -9.143 -7.375 21.953 1.00 83.12 112 TRP A O 1
ATOM 868 N N . LEU A 1 113 ? -9.319 -7.179 19.723 1.00 79.06 113 LEU A N 1
ATOM 869 C CA . LEU A 1 113 ? -10.771 -7.375 19.665 1.00 79.06 113 LEU A CA 1
ATOM 870 C C . LEU A 1 113 ? -11.186 -8.727 20.259 1.00 79.06 113 LEU A C 1
ATOM 872 O O . LEU A 1 113 ? -12.123 -8.780 21.047 1.00 79.06 113 LEU A O 1
ATOM 876 N N . ARG A 1 114 ? -10.457 -9.813 19.965 1.00 80.88 114 ARG A N 1
ATOM 877 C CA . ARG A 1 114 ? -10.728 -11.138 20.556 1.00 80.88 114 ARG A CA 1
ATOM 878 C C . ARG A 1 114 ? -10.530 -11.178 22.069 1.00 80.88 114 ARG A C 1
ATOM 880 O O . ARG A 1 114 ? -11.275 -11.870 22.751 1.00 80.88 114 ARG A O 1
ATOM 887 N N . GLN A 1 115 ? -9.526 -10.474 22.591 1.00 82.88 115 GLN A N 1
ATOM 888 C CA . GLN A 1 115 ? -9.259 -10.437 24.033 1.00 82.88 115 GLN A CA 1
ATOM 889 C C . GLN A 1 115 ? -10.363 -9.680 24.787 1.00 82.88 115 GLN A C 1
ATOM 891 O O . GLN A 1 115 ? -10.804 -10.135 25.841 1.00 82.88 115 GLN A O 1
ATOM 896 N N . ASN A 1 116 ? -10.869 -8.588 24.207 1.00 74.00 116 ASN A N 1
ATOM 897 C CA . ASN A 1 116 ? -11.878 -7.734 24.840 1.00 74.00 116 ASN A CA 1
ATOM 898 C C . ASN A 1 116 ? -13.332 -8.118 24.510 1.00 74.00 116 ASN A C 1
ATOM 900 O O . ASN A 1 116 ? -14.252 -7.634 25.163 1.00 74.00 116 ASN A O 1
ATOM 904 N N . GLN A 1 117 ? -13.562 -9.027 23.556 1.00 69.19 117 GLN A N 1
ATOM 905 C CA . GLN A 1 117 ? -14.896 -9.551 23.226 1.00 69.19 117 GLN A CA 1
ATOM 906 C C . GLN A 1 117 ? -15.558 -10.321 24.375 1.00 69.19 117 GLN A C 1
ATOM 908 O O . GLN A 1 117 ? -16.781 -10.403 24.415 1.00 69.19 117 GLN A O 1
ATOM 913 N N . SER A 1 118 ? -14.782 -10.856 25.324 1.00 56.50 118 SER A N 1
ATOM 914 C CA . SER A 1 118 ? -15.336 -11.543 26.502 1.00 56.50 118 SER A CA 1
ATOM 915 C C . SER A 1 118 ? -16.122 -10.617 27.444 1.00 56.50 118 SER A C 1
ATOM 917 O O . SER A 1 118 ? -16.837 -11.107 28.312 1.00 56.50 118 SER A O 1
ATOM 919 N N . ILE A 1 119 ? -16.009 -9.294 27.265 1.00 55.84 119 ILE A N 1
ATOM 920 C CA . ILE A 1 119 ? -16.503 -8.277 28.203 1.00 55.84 119 ILE A CA 1
ATOM 921 C C . ILE A 1 119 ? -17.782 -7.576 27.687 1.00 55.84 119 ILE A C 1
ATOM 923 O O . ILE A 1 119 ? -18.390 -6.810 28.427 1.00 55.84 119 ILE A O 1
ATOM 927 N N . SER A 1 120 ? -18.236 -7.808 26.445 1.00 52.94 120 SER A N 1
ATOM 928 C CA . SER A 1 120 ? -19.133 -6.852 25.769 1.00 52.94 120 SER A CA 1
ATOM 929 C C . SER A 1 120 ? -20.404 -7.425 25.114 1.00 52.94 120 SER A C 1
ATOM 931 O O . SER A 1 120 ? -20.418 -8.532 24.578 1.00 52.94 120 SER A O 1
ATOM 933 N N . ASN A 1 121 ? -21.467 -6.606 25.151 1.00 61.31 121 ASN A N 1
ATOM 934 C CA . ASN A 1 121 ? -22.810 -6.789 24.583 1.00 61.31 121 ASN A CA 1
ATOM 935 C C . ASN A 1 121 ? -22.818 -7.141 23.080 1.00 61.31 121 ASN A C 1
ATOM 937 O O . ASN A 1 121 ? -21.867 -6.856 22.349 1.00 61.31 121 ASN A O 1
ATOM 941 N N . GLN A 1 122 ? -23.943 -7.696 22.603 1.00 60.19 122 GLN A N 1
ATOM 942 C CA . GLN A 1 122 ? -24.205 -8.092 21.204 1.00 60.19 122 GLN A CA 1
ATOM 943 C C . GLN A 1 122 ? -23.842 -7.023 20.147 1.00 60.19 122 GLN A C 1
ATOM 945 O O . GLN A 1 122 ? -23.393 -7.380 19.056 1.00 60.19 122 GLN A O 1
ATOM 950 N N . GLU A 1 123 ? -23.968 -5.732 20.462 1.00 59.22 123 GLU A N 1
ATOM 951 C CA . GLU A 1 123 ? -23.638 -4.613 19.559 1.00 59.22 123 GLU A CA 1
ATOM 952 C C . GLU A 1 123 ? -22.137 -4.541 19.226 1.00 59.22 123 GLU A C 1
ATOM 954 O O . GLU A 1 123 ? -21.751 -4.365 18.067 1.00 59.22 123 GLU A O 1
ATOM 959 N N . SER A 1 124 ? -21.267 -4.825 20.201 1.00 63.03 124 SER A N 1
ATOM 960 C CA . SER A 1 124 ? -19.811 -4.844 19.995 1.00 63.03 124 SER A CA 1
ATOM 961 C C . SER A 1 124 ? -19.359 -5.939 19.027 1.00 63.03 124 SER A C 1
ATOM 963 O O . SER A 1 124 ? -18.368 -5.786 18.304 1.00 63.03 124 SER A O 1
ATOM 965 N N . VAL A 1 125 ? -20.098 -7.052 18.979 1.00 66.25 125 VAL A N 1
ATOM 966 C CA . VAL A 1 125 ? -19.804 -8.198 18.116 1.00 66.25 125 VAL A CA 1
ATOM 967 C C . VAL A 1 125 ? -20.123 -7.856 16.661 1.00 66.25 125 VAL A C 1
ATOM 969 O O . VAL A 1 125 ? -19.328 -8.180 15.774 1.00 66.25 125 VAL A O 1
ATOM 972 N N . SER A 1 126 ? -21.237 -7.156 16.419 1.00 68.75 126 SER A N 1
ATOM 973 C CA . SER A 1 126 ? -21.620 -6.669 15.087 1.00 68.75 126 SER A CA 1
ATOM 974 C C . SER A 1 126 ? -20.592 -5.670 14.545 1.00 68.75 126 SER A C 1
ATOM 976 O O . SER A 1 126 ? -20.043 -5.874 13.458 1.00 68.75 126 SER A O 1
ATOM 978 N N . TYR A 1 127 ? -20.217 -4.674 15.357 1.00 70.44 127 TYR A N 1
ATOM 979 C CA . TYR A 1 127 ? -19.191 -3.681 15.020 1.00 70.44 127 TYR A CA 1
ATOM 980 C C . TYR A 1 127 ? -17.844 -4.331 14.676 1.00 70.44 127 TYR A C 1
ATOM 982 O O . TYR A 1 127 ? -17.248 -4.070 13.629 1.00 70.44 127 TYR A O 1
ATOM 990 N N . THR A 1 128 ? -17.387 -5.254 15.527 1.00 70.56 128 THR A N 1
ATOM 991 C CA . THR A 1 128 ? -16.128 -5.990 15.343 1.00 70.56 128 THR A CA 1
ATOM 9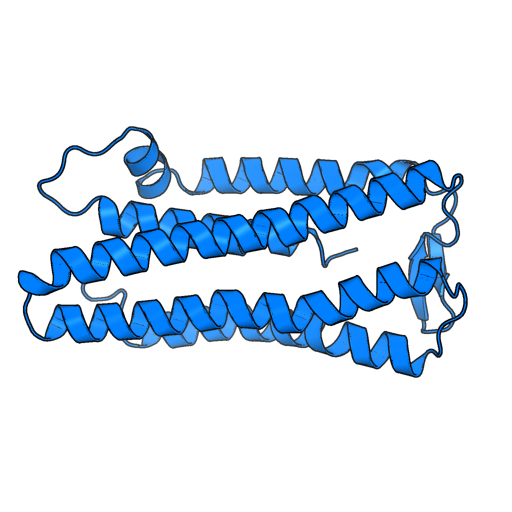92 C C . THR A 1 128 ? -16.114 -6.771 14.027 1.00 70.56 128 THR A C 1
ATOM 994 O O . THR A 1 128 ? -15.096 -6.820 13.331 1.00 70.56 128 THR A O 1
ATOM 997 N N . ARG A 1 129 ? -17.247 -7.380 13.655 1.00 72.25 129 ARG A N 1
ATOM 998 C CA . ARG A 1 129 ? -17.383 -8.142 12.409 1.00 72.25 129 ARG A CA 1
ATOM 999 C C . ARG A 1 129 ? -17.327 -7.233 11.184 1.00 72.25 129 ARG A C 1
ATOM 1001 O O . ARG A 1 129 ? -16.590 -7.555 10.251 1.00 72.25 129 ARG A O 1
ATOM 1008 N N . SER A 1 130 ? -18.045 -6.112 11.203 1.00 74.44 130 SER A N 1
ATOM 1009 C CA . SER A 1 130 ? -18.015 -5.114 10.129 1.00 74.44 130 SER A CA 1
ATOM 1010 C C . SER A 1 130 ? -16.610 -4.550 9.944 1.00 74.44 130 SER A C 1
ATOM 1012 O O . SER A 1 130 ? -16.083 -4.580 8.833 1.00 74.44 130 SER A O 1
ATOM 1014 N N . LEU A 1 131 ? -15.942 -4.169 11.038 1.00 74.69 131 LEU A N 1
ATOM 1015 C CA . LEU A 1 131 ? -14.567 -3.674 11.012 1.00 74.69 131 LEU A CA 1
ATOM 1016 C C . LEU A 1 131 ? -13.606 -4.699 10.389 1.00 74.69 131 LEU A C 1
ATOM 1018 O O . LEU A 1 131 ? -12.836 -4.353 9.498 1.00 74.69 131 LEU A O 1
ATOM 1022 N N . MET A 1 132 ? -13.690 -5.978 10.775 1.00 74.44 132 MET A N 1
ATOM 1023 C CA . MET A 1 132 ? -12.858 -7.033 10.182 1.00 74.44 132 MET A CA 1
ATOM 1024 C C . MET A 1 132 ? -13.109 -7.236 8.682 1.00 74.44 132 MET A C 1
ATOM 1026 O O . MET A 1 132 ? -12.170 -7.557 7.951 1.00 74.44 132 MET A O 1
ATOM 1030 N N . ILE A 1 133 ? -14.350 -7.083 8.212 1.00 80.12 133 ILE A N 1
ATOM 1031 C CA . ILE A 1 133 ? -14.670 -7.153 6.778 1.00 80.12 133 ILE A CA 1
ATOM 1032 C C . ILE A 1 133 ? -14.014 -5.982 6.051 1.00 80.12 133 ILE A C 1
ATOM 1034 O O . ILE A 1 133 ? -13.318 -6.210 5.062 1.00 80.12 133 ILE A O 1
ATOM 1038 N N . VAL A 1 134 ? -14.150 -4.763 6.583 1.00 75.75 134 VAL A N 1
ATOM 1039 C CA . VAL A 1 134 ? -13.522 -3.566 6.008 1.00 75.75 134 VAL A CA 1
ATOM 1040 C C . VAL A 1 134 ? -12.016 -3.763 5.895 1.00 75.75 134 VAL A C 1
ATOM 1042 O O . VAL A 1 134 ? -11.442 -3.555 4.834 1.00 75.75 134 VAL A O 1
ATOM 1045 N N . MET A 1 135 ? -11.383 -4.241 6.966 1.00 74.81 135 MET A N 1
ATOM 1046 C CA . MET A 1 135 ? -9.942 -4.485 7.011 1.00 74.81 135 MET A CA 1
ATOM 1047 C C . MET A 1 135 ? -9.503 -5.490 5.942 1.00 74.81 135 MET A C 1
ATOM 1049 O O . MET A 1 135 ? -8.534 -5.258 5.222 1.00 74.81 135 MET A O 1
ATOM 1053 N N . LYS A 1 136 ? -10.226 -6.604 5.782 1.00 79.44 136 LYS A N 1
ATOM 1054 C CA . LYS A 1 136 ? -9.925 -7.589 4.733 1.00 79.44 136 LYS A CA 1
ATOM 1055 C C . LYS A 1 136 ? -10.047 -6.986 3.340 1.00 79.44 136 LYS A C 1
ATOM 1057 O O . LYS A 1 136 ? -9.186 -7.230 2.504 1.00 79.44 136 LYS A O 1
ATOM 1062 N N . VAL A 1 137 ? -11.085 -6.196 3.088 1.00 81.62 137 VAL A N 1
ATOM 1063 C CA . VAL A 1 137 ? -11.295 -5.576 1.776 1.00 81.62 137 VAL A CA 1
ATOM 1064 C C . VAL A 1 137 ? -10.213 -4.528 1.494 1.00 81.62 137 VAL A C 1
ATOM 1066 O O . VAL A 1 137 ? -9.604 -4.561 0.429 1.00 81.62 137 VAL A O 1
ATOM 1069 N N . GLU A 1 138 ? -9.902 -3.666 2.464 1.00 74.56 138 GLU A N 1
ATOM 1070 C CA . GLU A 1 138 ? -8.859 -2.635 2.358 1.00 74.56 138 GLU A CA 1
ATOM 1071 C C . GLU A 1 138 ? -7.440 -3.200 2.206 1.00 74.56 138 GLU A C 1
ATOM 1073 O O . GLU A 1 138 ? -6.569 -2.501 1.702 1.00 74.56 138 GLU A O 1
ATOM 1078 N N . THR A 1 139 ? -7.186 -4.450 2.610 1.00 75.44 139 THR A N 1
ATOM 1079 C CA . THR A 1 139 ? -5.895 -5.127 2.367 1.00 75.44 139 THR A CA 1
ATOM 1080 C C . THR A 1 139 ? -5.872 -5.927 1.078 1.00 75.44 139 THR A C 1
ATOM 1082 O O . THR A 1 139 ? -4.896 -5.862 0.334 1.00 75.44 139 THR A O 1
ATOM 1085 N N . LEU A 1 140 ? -6.923 -6.697 0.801 1.00 81.06 140 LEU A N 1
ATOM 1086 C CA . LEU A 1 140 ? -6.963 -7.579 -0.363 1.00 81.06 140 LEU A CA 1
ATOM 1087 C C . LEU A 1 140 ? -7.117 -6.800 -1.665 1.00 81.06 140 LEU A C 1
ATOM 1089 O O . LEU A 1 140 ? -6.504 -7.179 -2.657 1.00 81.06 140 LEU A O 1
ATOM 1093 N N . LEU A 1 141 ? -7.891 -5.712 -1.675 1.00 82.50 141 LEU A N 1
ATOM 1094 C CA . LEU A 1 141 ? -8.113 -4.942 -2.894 1.00 82.50 141 LEU A CA 1
ATOM 1095 C C . LEU A 1 141 ? -6.816 -4.300 -3.421 1.00 82.50 141 LEU A C 1
ATOM 1097 O O . LEU A 1 141 ? -6.513 -4.526 -4.593 1.00 82.50 141 LEU A O 1
ATOM 1101 N N . PRO A 1 142 ? -6.008 -3.578 -2.614 1.00 75.38 142 PRO A N 1
ATOM 1102 C CA . PRO A 1 142 ? -4.712 -3.087 -3.075 1.00 75.38 142 PRO A CA 1
ATOM 1103 C C . PRO A 1 142 ? -3.771 -4.223 -3.463 1.00 75.38 142 PRO A C 1
ATOM 1105 O O . PRO A 1 142 ? -3.116 -4.130 -4.490 1.00 75.38 142 PRO A O 1
ATOM 1108 N N . LEU A 1 143 ? -3.740 -5.327 -2.706 1.00 77.81 143 LEU A N 1
ATOM 1109 C CA . LEU A 1 143 ? -2.887 -6.469 -3.043 1.00 77.81 143 LEU A CA 1
ATOM 1110 C C . LEU A 1 143 ? -3.212 -7.020 -4.442 1.00 77.81 143 LEU A C 1
ATOM 1112 O O . LEU A 1 143 ? -2.316 -7.188 -5.260 1.00 77.81 143 LEU A O 1
ATOM 1116 N N . ILE A 1 144 ? -4.493 -7.265 -4.729 1.00 83.31 144 ILE A N 1
ATOM 1117 C CA . ILE A 1 144 ? -4.955 -7.811 -6.014 1.00 83.31 144 ILE A CA 1
ATOM 1118 C C . ILE A 1 144 ? -4.738 -6.811 -7.154 1.00 83.31 144 ILE A C 1
ATOM 1120 O O . ILE A 1 144 ? -4.465 -7.215 -8.281 1.00 83.31 144 ILE A O 1
ATOM 1124 N N . ALA A 1 145 ? -4.869 -5.515 -6.881 1.00 83.25 145 ALA A N 1
ATOM 1125 C CA . ALA A 1 145 ? -4.781 -4.476 -7.897 1.00 83.25 145 ALA A CA 1
ATOM 1126 C C . ALA A 1 145 ? -3.344 -4.058 -8.237 1.00 83.25 145 ALA A C 1
ATOM 1128 O O . ALA A 1 145 ? -3.069 -3.711 -9.382 1.00 83.25 145 ALA A O 1
ATOM 1129 N N . GLU A 1 146 ? -2.441 -4.101 -7.259 1.00 77.75 146 GLU A N 1
ATOM 1130 C CA . GLU A 1 146 ? -1.054 -3.625 -7.366 1.00 77.75 146 GLU A CA 1
ATOM 1131 C C . GLU A 1 146 ? -0.065 -4.765 -7.662 1.00 77.75 146 GLU A C 1
ATOM 1133 O O . GLU A 1 146 ? 1.006 -4.547 -8.222 1.00 77.75 146 GLU A O 1
ATOM 1138 N N . MET A 1 147 ? -0.402 -6.013 -7.323 1.00 80.62 147 MET A N 1
ATOM 1139 C CA . MET A 1 147 ? 0.444 -7.162 -7.663 1.00 80.62 147 MET A CA 1
ATOM 1140 C C . MET A 1 147 ? 0.629 -7.333 -9.188 1.00 80.62 147 MET A C 1
ATOM 1142 O O . MET A 1 147 ? 1.763 -7.558 -9.612 1.00 80.62 147 MET A O 1
ATOM 1146 N N . PRO A 1 148 ? -0.405 -7.175 -10.042 1.00 84.06 148 PRO A N 1
ATOM 1147 C CA . PRO A 1 148 ? -0.254 -7.222 -11.497 1.00 84.06 148 PRO A CA 1
ATOM 1148 C C . PRO A 1 148 ? 0.704 -6.163 -12.050 1.00 84.06 148 PRO A C 1
ATOM 1150 O O . PRO A 1 148 ? 1.512 -6.467 -12.926 1.00 84.06 148 PRO A O 1
ATOM 1153 N N . THR A 1 149 ? 0.643 -4.933 -11.534 1.00 77.56 149 THR A N 1
ATOM 1154 C CA . THR A 1 149 ? 1.520 -3.840 -11.970 1.00 77.56 149 THR A CA 1
ATOM 1155 C C . THR A 1 149 ? 2.957 -4.063 -11.508 1.00 77.56 149 THR A C 1
ATOM 1157 O O . THR A 1 149 ? 3.867 -3.838 -12.298 1.00 77.56 149 THR A O 1
ATOM 1160 N N . ALA A 1 150 ? 3.177 -4.590 -10.301 1.00 75.25 150 ALA A N 1
ATOM 1161 C CA . ALA A 1 150 ? 4.511 -4.974 -9.832 1.00 75.25 150 ALA A CA 1
ATOM 1162 C C . ALA A 1 150 ? 5.119 -6.140 -10.640 1.00 75.25 150 ALA A C 1
ATOM 1164 O O . ALA A 1 150 ? 6.309 -6.145 -10.948 1.00 75.25 150 ALA A O 1
ATOM 1165 N N . ILE A 1 151 ? 4.307 -7.133 -11.027 1.00 79.00 151 ILE A N 1
ATOM 1166 C CA . ILE A 1 151 ? 4.757 -8.227 -11.905 1.00 79.00 151 ILE A CA 1
ATOM 1167 C C . ILE A 1 151 ? 5.101 -7.687 -13.294 1.00 79.00 151 ILE A C 1
ATOM 1169 O O . ILE A 1 151 ? 6.094 -8.106 -13.886 1.00 79.00 151 ILE A O 1
ATOM 1173 N N . LEU A 1 152 ? 4.296 -6.758 -13.814 1.00 77.81 152 LEU A N 1
ATOM 1174 C CA . LEU A 1 152 ? 4.550 -6.112 -15.096 1.00 77.81 152 LEU A CA 1
ATOM 1175 C C . LEU A 1 152 ? 5.896 -5.375 -15.090 1.00 77.81 152 LEU A C 1
ATOM 1177 O O . LEU A 1 152 ? 6.680 -5.578 -16.015 1.00 77.81 152 LEU A O 1
ATOM 1181 N N . THR A 1 153 ? 6.181 -4.562 -14.067 1.00 71.44 153 THR A N 1
ATOM 1182 C CA . THR A 1 153 ? 7.444 -3.806 -13.988 1.00 71.44 153 THR A CA 1
ATOM 1183 C C . THR A 1 153 ? 8.649 -4.738 -13.880 1.00 71.44 153 THR A C 1
ATOM 1185 O O . THR A 1 153 ? 9.600 -4.605 -14.651 1.00 71.44 153 THR A O 1
ATOM 1188 N N . ALA A 1 154 ? 8.564 -5.777 -13.042 1.00 72.31 154 ALA A N 1
ATOM 1189 C CA . ALA A 1 154 ? 9.595 -6.810 -12.958 1.00 72.31 154 ALA A CA 1
ATOM 1190 C C . ALA A 1 154 ? 9.787 -7.558 -14.294 1.00 72.31 154 ALA A C 1
ATOM 1192 O O . ALA A 1 154 ? 10.914 -7.805 -14.726 1.00 72.31 154 ALA A O 1
ATOM 1193 N N . GLY A 1 155 ? 8.693 -7.890 -14.985 1.00 74.06 155 GLY A N 1
ATOM 1194 C CA . GLY A 1 155 ? 8.714 -8.570 -16.281 1.00 74.06 155 GLY A CA 1
ATOM 1195 C C . GLY A 1 155 ? 9.366 -7.740 -17.389 1.00 74.06 155 GLY A C 1
ATOM 1196 O O . GLY A 1 155 ? 10.114 -8.292 -18.195 1.00 74.06 155 GLY A O 1
ATOM 1197 N N . GLN A 1 156 ? 9.154 -6.419 -17.395 1.00 69.56 156 GLN A N 1
ATOM 1198 C CA . GLN A 1 156 ? 9.775 -5.495 -18.353 1.00 69.56 156 GLN A CA 1
ATOM 1199 C C . GLN A 1 156 ? 11.306 -5.424 -18.224 1.00 69.56 156 GLN A C 1
ATOM 1201 O O . GLN A 1 156 ? 11.977 -5.056 -19.186 1.00 69.56 156 GLN A O 1
ATOM 1206 N N . MET A 1 157 ? 11.882 -5.817 -17.081 1.00 63.19 157 MET A N 1
ATOM 1207 C CA . MET A 1 157 ? 13.340 -5.916 -16.933 1.00 63.19 157 MET A CA 1
ATOM 1208 C C . MET A 1 157 ? 13.933 -7.119 -17.657 1.00 63.19 157 MET A C 1
ATOM 1210 O O . MET A 1 157 ? 15.028 -7.042 -18.209 1.00 63.19 157 MET A O 1
ATOM 1214 N N . VAL A 1 158 ? 13.225 -8.247 -17.602 1.00 72.94 158 VAL A N 1
ATOM 1215 C CA . VAL A 1 158 ? 13.676 -9.503 -18.208 1.00 72.94 158 VAL A CA 1
ATOM 1216 C C . VAL A 1 158 ? 13.376 -9.489 -19.705 1.00 72.94 158 VAL A C 1
ATOM 1218 O O . VAL A 1 158 ? 14.181 -9.946 -20.513 1.00 72.94 158 VAL A O 1
ATOM 1221 N N . LEU A 1 159 ? 12.221 -8.936 -20.076 1.00 76.19 159 LEU A N 1
ATOM 1222 C CA . LEU A 1 159 ? 11.732 -8.839 -21.443 1.00 76.19 159 LEU A CA 1
ATOM 1223 C C . LEU A 1 159 ? 11.354 -7.377 -21.734 1.00 76.19 159 LEU A C 1
ATOM 1225 O O . LEU A 1 159 ? 10.226 -6.973 -21.446 1.00 76.19 159 LEU A O 1
ATOM 1229 N N . PRO A 1 160 ? 12.254 -6.576 -22.342 1.00 65.38 160 PRO A N 1
ATOM 1230 C CA . PRO A 1 160 ? 12.026 -5.144 -22.568 1.00 65.38 160 PRO A CA 1
ATOM 1231 C C . PRO A 1 160 ? 10.870 -4.849 -23.533 1.00 65.38 160 PRO A C 1
ATOM 1233 O O . PRO A 1 160 ? 10.411 -3.713 -23.628 1.00 65.38 160 PRO A O 1
ATOM 1236 N N . VAL A 1 161 ? 10.388 -5.863 -24.255 1.00 72.44 161 VAL A N 1
ATOM 1237 C CA . VAL A 1 161 ? 9.231 -5.770 -25.143 1.00 72.44 161 VAL A CA 1
ATOM 1238 C C . VAL A 1 161 ? 8.177 -6.758 -24.657 1.00 72.44 161 VAL A C 1
ATOM 1240 O O . VAL A 1 161 ? 8.251 -7.952 -24.941 1.00 72.44 161 VAL A O 1
ATOM 1243 N N . LEU A 1 162 ? 7.192 -6.254 -23.912 1.00 73.88 162 LEU A N 1
ATOM 1244 C CA . LEU A 1 162 ? 5.992 -7.012 -23.566 1.00 73.88 162 LEU A CA 1
ATOM 1245 C C . LEU A 1 162 ? 4.866 -6.716 -24.567 1.00 73.88 162 LEU A C 1
ATOM 1247 O O . LEU A 1 162 ? 4.765 -5.592 -25.067 1.00 73.88 162 LEU A O 1
ATOM 1251 N N . PRO A 1 163 ? 3.981 -7.688 -24.847 1.00 79.94 163 PRO A N 1
ATOM 1252 C CA . PRO A 1 163 ? 2.813 -7.444 -25.680 1.00 79.94 163 PRO A CA 1
ATOM 1253 C C . PRO A 1 163 ? 1.926 -6.339 -25.088 1.00 79.94 163 PRO A C 1
ATOM 1255 O O . PRO A 1 163 ? 1.574 -6.394 -23.910 1.00 79.94 163 PRO A O 1
ATOM 1258 N N . MET A 1 164 ? 1.486 -5.378 -25.908 1.00 74.12 164 MET A N 1
ATOM 1259 C CA . MET A 1 164 ? 0.634 -4.261 -25.456 1.00 74.12 164 MET A CA 1
ATOM 1260 C C . MET A 1 164 ? -0.615 -4.712 -24.688 1.00 74.12 164 MET A C 1
ATOM 1262 O O . MET A 1 164 ? -1.036 -4.061 -23.731 1.00 74.12 164 MET A O 1
ATOM 1266 N N . TRP A 1 165 ? -1.229 -5.818 -25.118 1.00 82.56 165 TRP A N 1
ATOM 1267 C CA . TRP A 1 165 ? -2.427 -6.350 -24.475 1.00 82.56 165 TRP A CA 1
ATOM 1268 C C . TRP A 1 165 ? -2.149 -6.771 -23.026 1.00 82.56 165 TRP A C 1
ATOM 1270 O O . TRP A 1 165 ? -2.993 -6.542 -22.164 1.00 82.56 165 TRP A O 1
ATOM 1280 N N . LEU A 1 166 ? -0.954 -7.297 -22.736 1.00 81.75 166 LEU A N 1
ATOM 1281 C CA . LEU A 1 166 ? -0.559 -7.728 -21.397 1.00 81.75 166 LEU A CA 1
ATOM 1282 C C . LEU A 1 166 ? -0.405 -6.523 -20.463 1.00 81.75 166 LEU A C 1
ATOM 1284 O O . LEU A 1 166 ? -0.969 -6.522 -19.372 1.00 81.75 166 LEU A O 1
ATOM 1288 N N . THR A 1 167 ? 0.263 -5.461 -20.922 1.00 76.44 167 THR A N 1
ATOM 1289 C CA . THR A 1 167 ? 0.373 -4.190 -20.187 1.00 76.44 167 THR A CA 1
ATOM 1290 C C . THR A 1 167 ? -1.006 -3.637 -19.825 1.00 76.44 167 THR A C 1
ATOM 1292 O O . THR A 1 167 ? -1.257 -3.297 -18.672 1.00 76.44 167 THR A O 1
ATOM 1295 N N . ARG A 1 168 ? -1.943 -3.602 -20.782 1.00 78.38 168 ARG A N 1
ATOM 1296 C CA . ARG A 1 168 ? -3.307 -3.098 -20.541 1.00 78.38 168 ARG A CA 1
ATOM 1297 C C . ARG A 1 168 ? -4.082 -3.954 -19.537 1.00 78.38 168 ARG A C 1
ATOM 1299 O O . ARG A 1 168 ? -4.748 -3.401 -18.665 1.00 78.38 168 ARG A O 1
ATOM 1306 N N . VAL A 1 169 ? -3.971 -5.279 -19.633 1.00 85.81 169 VAL A N 1
ATOM 1307 C CA . VAL A 1 169 ? -4.633 -6.217 -18.711 1.00 85.81 169 VAL A CA 1
ATOM 1308 C C . VAL A 1 169 ? -4.081 -6.091 -17.292 1.00 85.81 169 VAL A C 1
ATOM 1310 O O . VAL A 1 169 ? -4.860 -6.122 -16.346 1.00 85.81 169 VAL A O 1
ATOM 1313 N N . LEU A 1 170 ? -2.769 -5.904 -17.125 1.00 81.19 170 LEU A N 1
ATOM 1314 C CA . LEU A 1 170 ? -2.146 -5.793 -15.802 1.00 81.19 170 LEU A CA 1
ATOM 1315 C C . LEU A 1 170 ? -2.350 -4.408 -15.163 1.00 81.19 170 LEU A C 1
ATOM 1317 O O . LEU A 1 170 ? -2.430 -4.301 -13.944 1.00 81.19 170 LEU A O 1
ATOM 1321 N N . VAL A 1 171 ? -2.505 -3.351 -15.964 1.00 79.88 171 VAL A N 1
ATOM 1322 C CA . VAL A 1 171 ? -2.751 -1.983 -15.472 1.00 79.88 171 VAL A CA 1
ATOM 1323 C C . VAL A 1 171 ? -4.239 -1.712 -15.190 1.00 79.88 171 VAL A C 1
ATOM 1325 O O . VAL A 1 171 ? -4.568 -0.878 -14.350 1.00 79.88 171 VAL A O 1
ATOM 1328 N N . GLY A 1 172 ? -5.168 -2.410 -15.849 1.00 82.00 172 GLY A N 1
ATOM 1329 C CA . GLY A 1 172 ? -6.613 -2.241 -15.636 1.00 82.00 172 GLY A CA 1
ATOM 1330 C C . GLY A 1 172 ? -7.077 -2.397 -14.172 1.00 82.00 172 GLY A C 1
ATOM 1331 O O . GLY A 1 172 ? -7.736 -1.488 -13.658 1.00 82.00 172 GLY A O 1
ATOM 1332 N N . PRO A 1 173 ? -6.716 -3.492 -13.470 1.00 84.88 173 PRO A N 1
ATOM 1333 C CA . PRO A 1 173 ? -7.073 -3.723 -12.066 1.00 84.88 173 PRO A CA 1
ATOM 1334 C C . PRO A 1 173 ? -6.642 -2.591 -11.134 1.00 84.88 173 PRO A C 1
ATOM 1336 O O . PRO A 1 173 ? -7.381 -2.219 -10.221 1.00 84.88 173 PRO A O 1
ATOM 1339 N N . TYR A 1 174 ? -5.482 -1.999 -11.407 1.00 76.81 174 TYR A N 1
ATOM 1340 C CA . TYR A 1 174 ? -4.949 -0.873 -10.654 1.00 76.81 174 TYR A CA 1
ATOM 1341 C C . TYR A 1 174 ? -5.875 0.359 -10.714 1.00 76.81 174 TYR A C 1
ATOM 1343 O O . TYR A 1 174 ? -6.249 0.933 -9.683 1.00 76.81 174 TYR A O 1
ATOM 1351 N 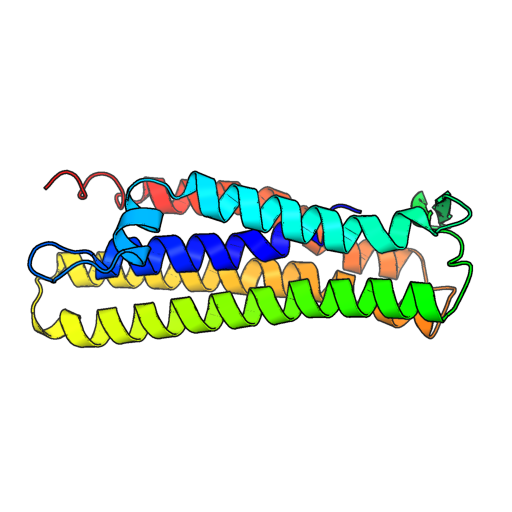N . TRP A 1 175 ? -6.330 0.746 -11.909 1.00 78.81 175 TRP A N 1
ATOM 1352 C CA . TRP A 1 175 ? -7.286 1.851 -12.062 1.00 78.81 175 TRP A CA 1
ATOM 1353 C C . TRP A 1 175 ? -8.656 1.512 -11.480 1.00 78.81 175 TRP A C 1
ATOM 1355 O O . TRP A 1 175 ? -9.293 2.359 -10.860 1.00 78.81 175 TRP A O 1
ATOM 1365 N N . PHE A 1 176 ? -9.094 0.263 -11.613 1.00 83.38 176 PHE A N 1
ATOM 1366 C CA . PHE A 1 176 ? -10.360 -0.171 -11.040 1.00 83.38 176 PHE A CA 1
ATOM 1367 C C . PHE A 1 176 ? -10.370 -0.036 -9.511 1.00 83.38 176 PHE A C 1
ATOM 1369 O O . PHE A 1 176 ? -11.252 0.618 -8.955 1.00 83.38 176 PHE A O 1
ATOM 1376 N N . ALA A 1 177 ? -9.353 -0.562 -8.822 1.00 81.00 177 ALA A N 1
ATOM 1377 C CA . ALA A 1 177 ? -9.249 -0.435 -7.369 1.00 81.00 177 ALA A CA 1
ATOM 1378 C C . ALA A 1 177 ? -9.175 1.027 -6.918 1.00 81.00 177 ALA A C 1
ATOM 1380 O O . ALA A 1 177 ? -9.773 1.394 -5.910 1.00 81.00 177 ALA A O 1
ATOM 1381 N N . SER A 1 178 ? -8.510 1.876 -7.704 1.00 74.31 178 SER A N 1
ATOM 1382 C CA . SER A 1 178 ? -8.458 3.323 -7.483 1.00 74.31 178 SER A CA 1
ATOM 1383 C C . SER A 1 178 ? -9.836 3.970 -7.417 1.00 74.31 178 SER A C 1
ATOM 1385 O O . SER A 1 178 ? -10.077 4.820 -6.563 1.00 74.31 178 SER A O 1
ATOM 1387 N N . CYS A 1 179 ? -10.721 3.577 -8.330 1.00 80.19 179 CYS A N 1
ATOM 1388 C CA . CYS A 1 179 ? -12.078 4.094 -8.398 1.00 80.19 179 CYS A CA 1
ATOM 1389 C C . CYS A 1 179 ? -12.955 3.505 -7.297 1.00 80.19 179 CYS A C 1
ATOM 1391 O O . CYS A 1 179 ? -13.774 4.227 -6.750 1.00 80.19 179 CYS A O 1
ATOM 1393 N N . VAL A 1 180 ? -12.781 2.224 -6.962 1.00 81.25 180 VAL A N 1
ATOM 1394 C CA . VAL A 1 180 ? -13.641 1.495 -6.016 1.00 81.25 180 VAL A CA 1
ATOM 1395 C C . VAL A 1 180 ? -13.309 1.798 -4.549 1.00 81.25 180 VAL A C 1
ATOM 1397 O O . VAL A 1 180 ? -14.205 1.783 -3.707 1.00 81.25 180 VAL A O 1
ATOM 1400 N N . ASN A 1 181 ? -12.056 2.122 -4.222 1.00 75.31 181 ASN A N 1
ATOM 1401 C CA . ASN A 1 181 ? -11.608 2.310 -2.837 1.00 75.31 181 ASN A CA 1
ATOM 1402 C C . ASN A 1 181 ? -12.376 3.410 -2.051 1.00 75.31 181 ASN A C 1
ATOM 1404 O O . ASN A 1 181 ? -12.800 3.150 -0.920 1.00 75.31 181 ASN A O 1
ATOM 1408 N N . PRO A 1 182 ? -12.655 4.605 -2.618 1.00 70.50 182 PRO A N 1
ATOM 1409 C CA . PRO A 1 182 ? -13.484 5.608 -1.944 1.00 70.50 182 PRO A CA 1
ATOM 1410 C C . PRO A 1 182 ? -14.917 5.123 -1.700 1.00 70.50 182 PRO A C 1
ATOM 1412 O O . PRO A 1 182 ? -15.451 5.318 -0.610 1.00 70.50 182 PRO A O 1
ATOM 1415 N N . TRP A 1 183 ? -15.522 4.439 -2.678 1.00 77.25 183 TRP A N 1
ATOM 1416 C CA . TRP A 1 183 ? -16.881 3.908 -2.548 1.00 77.25 183 TRP A CA 1
ATOM 1417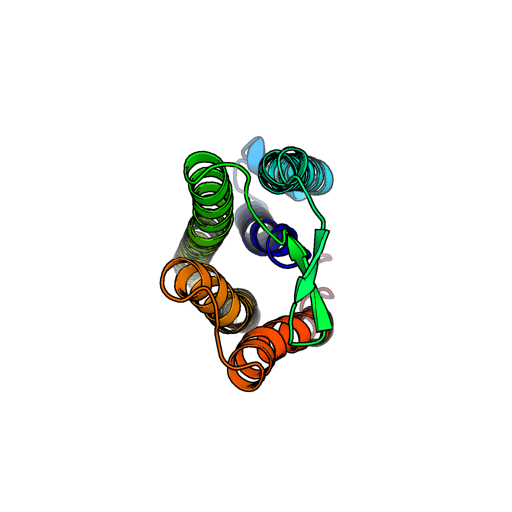 C C . TRP A 1 183 ? -16.974 2.868 -1.443 1.00 77.25 183 TRP A C 1
ATOM 1419 O O . TRP A 1 183 ? -17.902 2.916 -0.647 1.00 77.25 183 TRP A O 1
ATOM 1429 N N . LEU A 1 184 ? -15.996 1.967 -1.346 1.00 72.94 184 LEU A N 1
ATOM 1430 C CA . LEU A 1 184 ? -15.936 0.981 -0.269 1.00 72.94 184 LEU A CA 1
ATOM 1431 C C . LEU A 1 184 ? -15.888 1.644 1.105 1.00 72.94 184 LEU A C 1
ATOM 1433 O O . LEU A 1 184 ? -16.618 1.233 2.001 1.00 72.94 184 LEU A O 1
ATOM 1437 N N . THR A 1 185 ? -15.079 2.693 1.254 1.00 68.50 185 THR A N 1
ATOM 1438 C CA . THR A 1 185 ? -15.021 3.465 2.501 1.00 68.50 185 THR A CA 1
ATOM 1439 C C . THR A 1 185 ? -16.381 4.094 2.832 1.00 68.50 185 THR A C 1
ATOM 1441 O O . THR A 1 185 ? -16.840 3.970 3.963 1.00 68.50 185 THR A O 1
ATOM 1444 N N . ILE A 1 186 ? -17.054 4.707 1.851 1.00 69.94 186 ILE A N 1
ATOM 1445 C CA . ILE A 1 186 ? -18.362 5.368 2.028 1.00 69.94 186 ILE A CA 1
ATOM 1446 C C . ILE A 1 186 ? -19.473 4.359 2.348 1.00 69.94 186 ILE A C 1
ATOM 1448 O O . ILE A 1 186 ? -20.240 4.544 3.292 1.00 69.94 186 ILE A O 1
ATOM 1452 N N . PHE A 1 187 ? -19.569 3.265 1.591 1.00 69.25 187 PHE A N 1
ATOM 1453 C CA . PHE A 1 187 ? -20.573 2.230 1.841 1.00 69.25 187 PHE A CA 1
ATOM 1454 C C . PHE A 1 187 ? -20.392 1.609 3.225 1.00 69.25 187 PHE A C 1
ATOM 1456 O O . PHE A 1 187 ? -21.374 1.308 3.898 1.00 69.25 187 PHE A O 1
ATOM 1463 N N . MET A 1 188 ? -19.148 1.481 3.688 1.00 63.47 188 MET A N 1
ATOM 1464 C CA . MET A 1 188 ? -18.860 0.921 5.002 1.00 63.47 188 MET A CA 1
ATOM 1465 C C . MET A 1 188 ? -19.001 1.929 6.154 1.00 63.47 188 MET A C 1
ATOM 1467 O O . MET A 1 188 ? -19.292 1.496 7.267 1.00 63.47 188 MET A O 1
ATOM 1471 N N . SER A 1 189 ? -18.884 3.242 5.915 1.00 57.94 189 SER A N 1
ATOM 1472 C CA . SER A 1 189 ? -19.213 4.264 6.925 1.00 57.94 189 SER A CA 1
ATOM 1473 C C . SER A 1 189 ? -20.725 4.482 7.062 1.00 57.94 189 SER A C 1
ATOM 1475 O O . SER A 1 189 ? -21.235 4.602 8.175 1.00 57.94 189 SER A O 1
ATOM 1477 N N . SER A 1 190 ? -21.467 4.436 5.947 1.00 49.94 190 SER A N 1
ATOM 1478 C CA . SER A 1 190 ? -22.931 4.610 5.913 1.00 49.94 190 SER A CA 1
ATOM 1479 C C . SER A 1 190 ? -23.732 3.449 6.523 1.00 49.94 190 SER A C 1
ATOM 1481 O O . SER A 1 190 ? -24.909 3.615 6.832 1.00 49.94 190 SER A O 1
ATOM 1483 N N . GLY A 1 191 ? -23.097 2.298 6.771 1.00 47.41 191 GLY A N 1
ATOM 1484 C CA . GLY A 1 191 ? -23.692 1.143 7.454 1.00 47.41 191 GLY A CA 1
ATOM 1485 C C . GLY A 1 191 ? -23.889 1.297 8.972 1.00 47.41 191 GLY A C 1
ATOM 1486 O O . GLY A 1 191 ? -24.088 0.289 9.642 1.00 47.41 191 GLY A O 1
ATOM 1487 N N . GLY A 1 192 ? -23.814 2.519 9.518 1.00 40.03 192 GLY A N 1
ATOM 1488 C CA . GLY A 1 192 ? -24.124 2.819 10.926 1.00 40.03 192 GLY A CA 1
ATOM 1489 C C . GLY A 1 192 ? -22.934 2.833 11.893 1.00 40.03 192 GLY A C 1
ATOM 1490 O O . GLY A 1 192 ? -23.134 2.905 13.096 1.00 40.03 192 GLY A O 1
ATOM 1491 N N . VAL A 1 193 ? -21.693 2.792 11.405 1.00 48.28 193 VAL A N 1
ATOM 1492 C CA . VAL A 1 193 ? -20.502 2.610 12.262 1.00 48.28 193 VAL A CA 1
ATOM 1493 C C . VAL A 1 193 ? -20.008 3.923 12.901 1.00 48.28 193 VAL A C 1
ATOM 1495 O O . VAL A 1 193 ? -19.368 3.893 13.947 1.00 48.28 193 VAL A O 1
ATOM 1498 N N . GLU A 1 194 ? -20.313 5.086 12.314 1.00 41.94 194 GLU A N 1
ATOM 1499 C CA . GLU A 1 194 ? -19.866 6.397 12.830 1.00 41.94 194 GLU A CA 1
ATOM 1500 C C . GLU A 1 194 ? -20.908 7.116 13.708 1.00 41.94 194 GLU A C 1
ATOM 1502 O O . GLU A 1 194 ? -20.549 8.022 14.457 1.00 41.94 194 GLU A O 1
ATOM 1507 N N . GLY A 1 195 ? -22.180 6.700 13.670 1.00 39.91 195 GLY A N 1
ATOM 1508 C CA . GLY A 1 195 ? -23.255 7.309 14.466 1.00 39.91 195 GLY A CA 1
ATOM 1509 C C . GLY A 1 195 ? -23.230 6.953 15.958 1.00 39.91 195 GLY A C 1
ATOM 1510 O O . GLY A 1 195 ? -23.793 7.686 16.764 1.00 39.91 195 GLY A O 1
ATOM 1511 N N . GLU A 1 196 ? -22.547 5.870 16.338 1.00 40.00 196 GLU A N 1
ATOM 1512 C CA . GLU A 1 196 ? -22.536 5.330 17.710 1.00 40.00 196 GLU A CA 1
ATOM 1513 C C . GLU A 1 196 ? -21.264 5.687 18.509 1.00 40.00 196 GLU A C 1
ATOM 1515 O O . GLU A 1 196 ? -21.087 5.218 19.626 1.00 40.00 196 GLU A O 1
ATOM 1520 N N . ILE A 1 197 ? -20.370 6.530 17.970 1.00 42.50 197 ILE A N 1
ATOM 1521 C CA . ILE A 1 197 ? -19.117 6.956 18.642 1.00 42.50 197 ILE A CA 1
ATOM 1522 C C . ILE A 1 197 ? -19.302 8.279 19.425 1.00 42.50 197 ILE A C 1
ATOM 1524 O O . ILE A 1 197 ? -18.359 8.805 20.007 1.00 42.50 197 ILE A O 1
ATOM 1528 N N . ASN A 1 198 ? -20.524 8.815 19.501 1.00 30.42 198 ASN A N 1
ATOM 1529 C CA . ASN A 1 198 ? -20.865 9.918 20.411 1.00 30.42 198 ASN A CA 1
ATOM 1530 C C . ASN A 1 198 ? -21.407 9.397 21.757 1.00 30.42 198 ASN A C 1
ATOM 1532 O O . ASN A 1 198 ? -22.470 9.831 22.205 1.00 30.42 198 ASN A O 1
ATOM 1536 N N . TYR A 1 199 ? -20.668 8.480 22.387 1.00 33.81 199 TYR A N 1
ATOM 1537 C CA . TYR A 1 199 ? -20.812 8.126 23.803 1.00 33.81 199 TYR A CA 1
ATOM 1538 C C . TYR A 1 199 ? -19.485 8.339 24.531 1.00 33.81 199 TYR A C 1
ATOM 1540 O O . TYR A 1 199 ? -18.442 7.893 23.999 1.00 33.81 199 TYR A O 1
#